Protein AF-A0A3A4P4B8-F1 (afdb_monomer_lite)

InterPro domains:
  IPR006530 YD repeat [TIGR01643] (7-38)
  IPR031325 RHS repeat [PF05593] (7-40)
  IPR050708 Type VI secretion system VgrG/RHS [PTHR32305] (3-151)

Organism: Abyssobacteria bacterium (strain SURF_5) (NCBI:txid2093360)

Sequence (203 aa):
PIAEFAYDLNGNLTSRTTAAGTTAMEYDYENRLVRITYPSNSGTTEFVYDALGRRLKTTEKDGLGQITGEMHYAYDGLDLIAELDASDSLIAGFTHGPEIDDPLIARYDGADYLYLKNHQGSVTELITFNGAIAKSYRYDAFGNIKQETTRRAWLHLHLARAPCPLRPLLLPRPLVLARPGPLHHHRPHRLSRGREFVCVRGK

Secondary structure (DSSP, 8-state):
-PPEEEE-TT--EEEEEETTEEEEEEE-TTS-EEEEE-GGG--EEEEEE-TTS-EEEEEEE-TTS-EEEEEEEEEETTEEEEEEETTS-EEEEEEE-SSTT-EEEEEETTEEEEEEE-TTS-EEEEEETTS-EEEEEEE-TTS-EEEEEESSTT---GGGTS--SS--------------PPP--------------------

pLDDT: mean 76.46, std 28.29, range [22.44, 98.31]

Structure (mmCIF, N/CA/C/O backbone):
data_AF-A0A3A4P4B8-F1
#
_entry.id   AF-A0A3A4P4B8-F1
#
loop_
_atom_site.group_PDB
_atom_site.id
_atom_site.type_symbol
_atom_site.label_atom_id
_atom_site.label_alt_id
_atom_site.label_comp_id
_atom_site.label_asym_id
_atom_site.label_entity_id
_atom_site.label_seq_id
_atom_site.pdbx_PDB_ins_code
_atom_site.Cartn_x
_atom_site.Cartn_y
_atom_site.Cartn_z
_atom_site.occupancy
_atom_site.B_iso_or_equiv
_atom_site.auth_seq_id
_atom_site.auth_comp_id
_atom_site.auth_asym_id
_atom_site.auth_atom_id
_atom_site.pdbx_PDB_model_num
ATOM 1 N N . PRO A 1 1 ? 2.375 -3.079 28.798 1.00 59.72 1 PRO A N 1
ATOM 2 C CA . PRO A 1 1 ? 1.013 -3.464 28.351 1.00 59.72 1 PRO A CA 1
ATOM 3 C C . PRO A 1 1 ? 1.106 -4.410 27.153 1.00 59.72 1 PRO A C 1
ATOM 5 O O . PRO A 1 1 ? 1.817 -4.096 26.202 1.00 59.72 1 PRO A O 1
ATOM 8 N N . ILE A 1 2 ? 0.466 -5.575 27.234 1.00 79.94 2 ILE A N 1
ATOM 9 C CA . ILE A 1 2 ? 0.303 -6.463 26.077 1.00 79.94 2 ILE A CA 1
ATOM 10 C C . ILE A 1 2 ? -0.736 -5.851 25.131 1.00 79.94 2 ILE A C 1
ATOM 12 O O . ILE A 1 2 ? -1.641 -5.158 25.587 1.00 79.94 2 ILE A O 1
ATOM 16 N N . ALA A 1 3 ? -0.566 -6.037 23.824 1.00 90.06 3 ALA A N 1
ATOM 17 C CA . ALA A 1 3 ? -1.569 -5.608 22.857 1.00 90.06 3 ALA A CA 1
ATOM 18 C C . ALA A 1 3 ? -2.753 -6.586 22.871 1.00 90.06 3 ALA A C 1
ATOM 20 O O . ALA A 1 3 ? -2.541 -7.799 22.913 1.00 90.06 3 ALA A O 1
ATOM 21 N N . GLU A 1 4 ? -3.972 -6.057 22.818 1.00 95.75 4 GLU A N 1
ATOM 22 C CA . GLU A 1 4 ? -5.209 -6.833 22.713 1.00 95.75 4 GLU A CA 1
ATOM 23 C C . GLU A 1 4 ? -5.716 -6.801 21.270 1.00 95.75 4 GLU A C 1
ATOM 25 O O . GLU A 1 4 ? -5.589 -5.790 20.576 1.00 95.75 4 GLU A O 1
ATOM 30 N N . PHE A 1 5 ? -6.271 -7.921 20.812 1.00 96.50 5 PHE A N 1
ATOM 31 C CA . PHE A 1 5 ? -6.742 -8.093 19.441 1.00 96.50 5 PHE A CA 1
ATOM 32 C C . PHE A 1 5 ? -8.129 -8.733 19.459 1.00 96.50 5 PHE A C 1
ATOM 34 O O . PHE A 1 5 ? -8.318 -9.748 20.133 1.00 96.50 5 PHE A O 1
ATOM 41 N N . ALA A 1 6 ? -9.071 -8.169 18.705 1.00 97.12 6 ALA A N 1
ATOM 42 C CA . ALA A 1 6 ? -10.390 -8.755 18.487 1.00 97.12 6 ALA A CA 1
ATOM 43 C C . ALA A 1 6 ? -10.594 -9.104 17.013 1.00 97.12 6 ALA A C 1
ATOM 45 O O . ALA A 1 6 ? -10.058 -8.440 16.124 1.00 97.12 6 ALA A O 1
ATOM 46 N N . TYR A 1 7 ? -11.384 -10.147 16.775 1.00 97.50 7 TYR A N 1
ATOM 47 C CA . TYR A 1 7 ? -11.651 -10.682 15.448 1.00 97.50 7 TYR A CA 1
ATOM 48 C C . TYR A 1 7 ? -13.148 -10.922 15.266 1.00 97.50 7 TYR A C 1
ATOM 50 O O . TYR A 1 7 ? -13.856 -11.192 16.240 1.00 97.50 7 TYR A O 1
ATOM 58 N N . ASP A 1 8 ? -13.628 -10.831 14.029 1.00 95.69 8 ASP A N 1
ATOM 59 C CA . ASP A 1 8 ? -14.968 -11.298 13.678 1.00 95.69 8 ASP A CA 1
ATOM 60 C C . ASP A 1 8 ? -15.015 -12.832 13.508 1.00 95.69 8 ASP A C 1
ATOM 62 O O . ASP A 1 8 ? -14.014 -13.538 13.659 1.00 95.69 8 ASP A O 1
ATOM 66 N N . LEU A 1 9 ? -16.199 -13.366 13.191 1.00 96.81 9 LEU A N 1
ATOM 67 C CA . LEU A 1 9 ? -16.399 -14.806 12.979 1.00 96.81 9 LEU A CA 1
ATOM 68 C C . LEU A 1 9 ? -15.694 -15.346 11.723 1.00 96.81 9 LEU A C 1
ATOM 70 O O . LEU A 1 9 ? -15.475 -16.554 11.631 1.00 96.81 9 LEU A O 1
ATOM 74 N N . ASN A 1 10 ? -15.323 -14.471 10.786 1.00 95.62 10 ASN A N 1
ATOM 75 C CA . ASN A 1 10 ? -14.574 -14.821 9.580 1.00 95.62 10 ASN A CA 1
ATOM 76 C C . ASN A 1 10 ? -13.054 -14.782 9.821 1.00 95.62 10 ASN A C 1
ATOM 78 O O . ASN A 1 10 ? -12.282 -15.189 8.954 1.00 95.62 10 ASN A O 1
ATOM 82 N N . GLY A 1 11 ? -12.619 -14.347 11.009 1.00 96.19 11 GLY A N 1
ATOM 83 C CA . GLY A 1 11 ? -11.216 -14.236 11.388 1.00 96.19 11 GLY A CA 1
ATOM 84 C C . GLY A 1 11 ? -10.558 -12.927 10.954 1.00 96.19 11 GLY A C 1
ATOM 85 O O . GLY A 1 11 ? -9.335 -12.816 11.053 1.00 96.19 11 GLY A O 1
ATOM 86 N N . ASN A 1 12 ? -11.326 -11.931 10.507 1.00 96.38 12 ASN A N 1
ATOM 87 C CA . ASN A 1 12 ? -10.783 -10.614 10.196 1.00 96.38 12 ASN A CA 1
ATOM 88 C C . ASN A 1 12 ? -10.489 -9.860 11.492 1.00 96.38 12 ASN A C 1
ATOM 90 O O . ASN A 1 12 ? -11.294 -9.871 12.424 1.00 96.38 12 ASN A O 1
ATOM 94 N N . LEU A 1 13 ? -9.343 -9.182 11.553 1.00 97.06 13 LEU A N 1
ATOM 95 C CA . LEU A 1 13 ? -8.955 -8.377 12.710 1.00 97.06 13 LEU A CA 1
ATOM 96 C C . LEU A 1 13 ? -9.818 -7.113 12.766 1.00 97.06 13 LEU A C 1
ATOM 98 O O . LEU A 1 13 ? -9.631 -6.232 11.934 1.00 97.06 13 LEU A O 1
ATOM 102 N N . THR A 1 14 ? -10.716 -6.993 13.741 1.00 97.56 14 THR A N 1
ATOM 103 C CA . THR A 1 14 ? -11.651 -5.858 13.869 1.00 97.56 14 THR A CA 1
ATOM 104 C C . THR A 1 14 ? -11.160 -4.786 14.831 1.00 97.56 14 THR A C 1
ATOM 106 O O . THR A 1 14 ? -11.497 -3.611 14.675 1.00 97.56 14 THR A O 1
ATOM 109 N N . SER A 1 15 ? -10.322 -5.146 15.806 1.00 96.81 15 SER A N 1
ATOM 110 C CA . SER A 1 15 ? -9.687 -4.166 16.683 1.00 96.81 15 SER A CA 1
ATOM 111 C C . SER A 1 15 ? -8.296 -4.587 17.135 1.00 96.81 15 SER A C 1
ATOM 113 O O . SER A 1 15 ? -8.005 -5.764 17.354 1.00 96.81 15 SER A O 1
ATOM 115 N N . ARG A 1 16 ? -7.428 -3.589 17.294 1.00 96.56 16 ARG A N 1
ATOM 116 C CA . ARG A 1 16 ? -6.117 -3.715 17.924 1.00 96.56 16 ARG A CA 1
ATOM 117 C C . ARG A 1 16 ? -5.968 -2.616 18.963 1.00 96.56 16 ARG A C 1
ATOM 119 O O . ARG A 1 16 ? -5.887 -1.442 18.607 1.00 96.56 16 ARG A O 1
ATOM 126 N N . THR A 1 17 ? -5.860 -2.994 20.227 1.00 96.31 17 THR A N 1
ATOM 127 C CA . THR A 1 17 ? -5.665 -2.061 21.338 1.00 96.31 17 THR A CA 1
ATOM 128 C C . THR A 1 17 ? -4.241 -2.158 21.853 1.00 96.31 17 THR A C 1
ATOM 130 O O . THR A 1 17 ? -3.728 -3.230 22.170 1.00 96.31 17 THR A O 1
ATOM 133 N N . THR A 1 18 ? -3.572 -1.013 21.913 1.00 94.12 18 THR A N 1
ATOM 134 C CA . THR A 1 18 ? -2.219 -0.872 22.456 1.00 94.12 18 THR A CA 1
ATOM 135 C C . THR A 1 18 ? -2.198 0.233 23.508 1.00 94.12 18 THR A C 1
ATOM 137 O O . THR A 1 18 ? -3.201 0.902 23.741 1.00 94.12 18 THR A O 1
ATOM 140 N N . ALA A 1 19 ? -1.034 0.484 24.111 1.00 92.88 19 ALA A N 1
ATOM 141 C CA . ALA A 1 19 ? -0.852 1.627 25.008 1.00 92.88 19 ALA A CA 1
ATOM 142 C C . ALA A 1 19 ? -1.156 2.985 24.340 1.00 92.88 19 ALA A C 1
ATOM 144 O O . ALA A 1 19 ? -1.481 3.940 25.035 1.00 92.88 19 ALA A O 1
ATOM 145 N N . ALA A 1 20 ? -1.056 3.067 23.007 1.00 89.88 20 ALA A N 1
ATOM 146 C CA . ALA A 1 20 ? -1.350 4.271 22.230 1.00 89.88 20 ALA A CA 1
ATOM 147 C C . ALA A 1 20 ? -2.848 4.443 21.899 1.00 89.88 20 ALA A C 1
ATOM 149 O O . ALA A 1 20 ? -3.229 5.445 21.301 1.00 89.88 20 ALA A O 1
ATOM 150 N N . GLY A 1 21 ? -3.692 3.473 22.267 1.00 93.81 21 GLY A N 1
ATOM 151 C CA . GLY A 1 21 ? -5.126 3.460 21.989 1.00 93.81 21 GLY A CA 1
ATOM 152 C C . GLY A 1 21 ? -5.556 2.313 21.073 1.00 93.81 21 GLY A C 1
ATOM 153 O O . GLY A 1 21 ? -4.777 1.403 20.766 1.00 93.81 21 GLY A O 1
ATOM 154 N N . THR A 1 22 ? -6.826 2.359 20.668 1.00 96.31 22 THR A N 1
ATOM 155 C CA . THR A 1 22 ? -7.479 1.346 19.832 1.00 96.31 22 THR A CA 1
ATOM 156 C C . THR A 1 22 ? -7.533 1.783 18.374 1.00 96.31 22 THR A C 1
ATOM 158 O O . THR A 1 22 ? -8.057 2.849 18.063 1.00 96.31 22 THR A O 1
ATOM 161 N N . THR A 1 23 ? -7.040 0.926 17.485 1.00 97.12 23 THR A N 1
ATOM 162 C CA . THR A 1 23 ? -7.294 0.992 16.044 1.00 97.12 23 THR A CA 1
ATOM 163 C C . THR A 1 23 ? -8.427 0.032 15.705 1.00 97.12 23 THR A C 1
ATOM 165 O O . THR A 1 23 ? -8.340 -1.150 16.046 1.00 97.12 23 THR A O 1
ATOM 168 N N . ALA A 1 24 ? -9.474 0.523 15.046 1.00 97.56 24 ALA A N 1
ATOM 169 C CA . ALA A 1 24 ? -10.591 -0.294 14.573 1.00 97.56 24 ALA A CA 1
ATOM 170 C C . ALA A 1 24 ? -10.508 -0.503 13.057 1.00 97.56 24 ALA A C 1
ATOM 172 O O . ALA A 1 24 ? -10.014 0.364 12.338 1.00 97.56 24 ALA A O 1
ATOM 173 N N . MET A 1 25 ? -10.972 -1.655 12.587 1.00 98.25 25 MET A N 1
ATOM 174 C CA . MET A 1 25 ? -10.950 -2.059 11.183 1.00 98.25 25 MET A CA 1
ATOM 175 C C . MET A 1 25 ? -12.327 -2.585 10.785 1.00 98.25 25 MET A C 1
ATOM 177 O O . MET A 1 25 ? -12.902 -3.420 11.485 1.00 98.25 25 MET A O 1
ATOM 181 N N . GLU A 1 26 ? -12.842 -2.099 9.662 1.00 98.19 26 GLU A N 1
ATOM 182 C CA . GLU A 1 26 ? -14.138 -2.483 9.100 1.00 98.19 26 GLU A CA 1
ATOM 183 C C . GLU A 1 26 ? -13.930 -3.192 7.762 1.00 98.19 26 GLU A C 1
ATOM 185 O O . GLU A 1 26 ? -13.092 -2.775 6.957 1.00 98.19 26 GLU A O 1
ATOM 190 N N . TYR A 1 27 ? -14.715 -4.240 7.515 1.00 97.81 27 TYR A N 1
ATOM 191 C CA . TYR A 1 27 ? -14.621 -5.077 6.322 1.00 97.81 27 TYR A CA 1
ATOM 192 C C . TYR A 1 27 ? -15.968 -5.141 5.607 1.00 97.81 27 TYR A C 1
ATOM 194 O O . TYR A 1 27 ? -17.020 -5.057 6.245 1.00 97.81 27 TYR A O 1
ATOM 202 N N . ASP A 1 28 ? -15.939 -5.290 4.286 1.00 95.50 28 ASP A N 1
ATOM 203 C CA . ASP A 1 28 ? -17.139 -5.582 3.508 1.00 95.50 28 ASP A CA 1
ATOM 204 C C . ASP A 1 28 ? -17.526 -7.072 3.566 1.00 95.50 28 ASP A C 1
ATOM 206 O O . ASP A 1 28 ? -16.867 -7.902 4.196 1.00 95.50 28 ASP A O 1
ATOM 210 N N . TYR A 1 29 ? -18.620 -7.423 2.885 1.00 95.06 29 TYR A N 1
ATOM 211 C CA . TYR A 1 29 ? -19.136 -8.794 2.833 1.00 95.06 29 TYR A CA 1
ATOM 212 C C . TYR A 1 29 ? -18.191 -9.789 2.133 1.00 95.06 29 TYR A C 1
ATOM 214 O O . TYR A 1 29 ? -18.352 -10.997 2.300 1.00 95.06 29 TYR A O 1
ATOM 222 N N . GLU A 1 30 ? -17.204 -9.300 1.375 1.00 95.12 30 GLU A N 1
ATOM 223 C CA . GLU A 1 30 ? -16.168 -10.101 0.713 1.00 95.12 30 GLU A CA 1
ATOM 224 C C . GLU A 1 30 ? -14.891 -10.207 1.566 1.00 95.12 30 GLU A C 1
ATOM 226 O O . GLU A 1 30 ? -13.877 -10.730 1.105 1.00 95.12 30 GLU A O 1
ATOM 231 N N . ASN A 1 31 ? -14.941 -9.760 2.828 1.00 95.88 31 ASN A N 1
ATOM 232 C CA . ASN A 1 31 ? -13.818 -9.699 3.769 1.00 95.88 31 ASN A CA 1
ATOM 233 C C . ASN A 1 31 ? -12.679 -8.771 3.315 1.00 95.88 31 ASN A C 1
ATOM 235 O O . ASN A 1 31 ? -11.514 -8.986 3.657 1.00 95.88 31 ASN A O 1
ATOM 239 N N . ARG A 1 32 ? -12.988 -7.717 2.555 1.00 95.31 32 ARG A N 1
ATOM 240 C CA . ARG A 1 32 ? -12.007 -6.693 2.176 1.00 95.31 32 ARG A CA 1
ATOM 241 C C . ARG A 1 32 ? -12.063 -5.536 3.161 1.00 95.31 32 ARG A C 1
ATOM 243 O O . ARG A 1 32 ? -13.140 -5.054 3.494 1.00 95.31 32 ARG A O 1
ATOM 250 N N . LEU A 1 33 ? -10.899 -5.074 3.614 1.00 97.44 33 LEU A N 1
ATOM 251 C CA . LEU A 1 33 ? -10.783 -3.941 4.534 1.00 97.44 33 LEU A CA 1
ATOM 252 C C . LEU A 1 33 ? -11.254 -2.654 3.848 1.00 97.44 33 LEU A C 1
ATOM 254 O O . LEU A 1 33 ? -10.621 -2.220 2.888 1.00 97.44 33 LEU A O 1
ATOM 258 N N . VAL A 1 34 ? -12.315 -2.030 4.356 1.00 98.12 34 VAL A N 1
ATOM 259 C CA . VAL A 1 34 ? -12.917 -0.810 3.787 1.00 98.12 34 VAL A CA 1
ATOM 260 C C . VAL A 1 34 ? -12.656 0.441 4.616 1.00 98.12 34 VAL A C 1
ATOM 262 O O . VAL A 1 34 ? -12.669 1.540 4.064 1.00 98.12 34 VAL A O 1
ATOM 265 N N . ARG A 1 35 ? -12.368 0.305 5.916 1.00 97.94 35 ARG A N 1
ATOM 266 C CA . ARG A 1 35 ? -12.007 1.445 6.767 1.00 97.94 35 ARG A CA 1
ATOM 267 C C . ARG A 1 35 ? -11.063 1.043 7.894 1.00 97.94 35 ARG A C 1
ATOM 269 O O . ARG A 1 35 ? -11.230 -0.006 8.509 1.00 97.94 35 ARG A O 1
ATOM 276 N N . ILE A 1 36 ? -10.107 1.917 8.192 1.00 98.31 36 ILE A N 1
ATOM 277 C CA . ILE A 1 36 ? -9.331 1.932 9.432 1.00 98.31 36 ILE A CA 1
ATOM 278 C C . ILE A 1 36 ? -9.685 3.209 10.190 1.00 98.31 36 ILE A C 1
ATOM 280 O O . ILE A 1 36 ? -9.630 4.297 9.619 1.00 98.31 36 ILE A O 1
ATOM 284 N N . THR A 1 37 ? -9.985 3.085 11.478 1.00 98.06 37 THR A N 1
ATOM 285 C CA . THR A 1 37 ? -10.173 4.219 12.390 1.00 98.06 37 THR A CA 1
ATOM 286 C C . THR A 1 37 ? -9.028 4.246 13.392 1.00 98.06 37 THR A C 1
ATOM 288 O O . THR A 1 37 ? -8.814 3.274 14.125 1.00 98.06 37 THR A O 1
ATOM 291 N N . TYR A 1 38 ? -8.268 5.341 13.415 1.00 96.62 38 TYR A N 1
ATOM 292 C CA . TYR A 1 38 ? -7.091 5.483 14.269 1.00 96.62 38 TYR A CA 1
ATOM 293 C C . TYR A 1 38 ? -7.457 6.014 15.665 1.00 96.62 38 TYR A C 1
ATOM 295 O O . TYR A 1 38 ? -8.458 6.719 15.827 1.00 96.62 38 TYR A O 1
ATOM 303 N N . PRO A 1 39 ? -6.654 5.696 16.698 1.00 95.19 39 PRO A N 1
ATOM 304 C CA . PRO A 1 39 ? -6.924 6.140 18.061 1.00 95.19 39 PRO A CA 1
ATOM 305 C C . PRO A 1 39 ? -6.888 7.665 18.216 1.00 95.19 39 PRO A C 1
ATOM 307 O O . PRO A 1 39 ? -6.352 8.386 17.374 1.00 95.19 39 PRO A O 1
ATOM 310 N N . SER A 1 40 ? -7.418 8.154 19.341 1.00 90.81 40 SER A N 1
ATOM 311 C CA . SER A 1 40 ? -7.310 9.560 19.769 1.00 90.81 40 SER A CA 1
ATOM 312 C C . SER A 1 40 ? -7.850 10.571 18.758 1.00 90.81 40 SER A C 1
ATOM 314 O O . SER A 1 40 ? -7.353 11.690 18.679 1.00 90.81 40 SER A O 1
ATOM 316 N N . ASN A 1 41 ? -8.862 10.169 17.985 1.00 86.50 41 ASN A N 1
ATOM 317 C CA . ASN A 1 41 ? -9.421 10.978 16.910 1.00 86.50 41 ASN A CA 1
ATOM 318 C C . ASN A 1 41 ? -8.346 11.407 15.891 1.00 86.50 41 ASN A C 1
ATOM 320 O O . ASN A 1 41 ? -8.367 12.526 15.400 1.00 86.50 41 ASN A O 1
ATOM 324 N N . SER A 1 42 ? -7.385 10.526 15.585 1.00 93.81 42 SER A N 1
ATOM 325 C CA . SER A 1 42 ? -6.337 10.803 14.585 1.00 93.81 42 SER A CA 1
ATOM 326 C C . SER A 1 42 ? -6.844 10.676 13.144 1.00 93.81 42 SER A C 1
ATOM 328 O O . SER A 1 42 ? -6.073 10.864 12.210 1.00 93.81 42 SER A O 1
ATOM 330 N N . GLY A 1 43 ? -8.130 10.358 12.971 1.00 96.56 43 GLY A N 1
ATOM 331 C CA . GLY A 1 43 ? -8.791 10.264 11.679 1.00 96.56 43 GLY A CA 1
ATOM 332 C C . GLY A 1 43 ? -8.985 8.836 11.181 1.00 96.56 43 GLY A C 1
ATOM 333 O O . GLY A 1 43 ? -8.954 7.872 11.958 1.00 96.56 43 GLY A O 1
ATOM 334 N N . THR A 1 44 ? -9.229 8.707 9.879 1.00 97.75 44 THR A N 1
ATOM 335 C CA . THR A 1 44 ? -9.561 7.436 9.229 1.00 97.75 44 THR A CA 1
ATOM 336 C C . THR A 1 44 ? -8.839 7.264 7.898 1.00 97.75 44 THR A C 1
ATOM 338 O O . THR A 1 44 ? -8.475 8.231 7.234 1.00 97.75 44 THR A O 1
ATOM 341 N N . THR A 1 45 ? -8.660 6.012 7.486 1.00 98.00 45 THR A N 1
ATOM 342 C CA . THR A 1 45 ? -8.322 5.658 6.103 1.00 98.00 45 THR A CA 1
ATOM 343 C C . THR A 1 45 ? -9.450 4.809 5.540 1.00 98.00 45 THR A C 1
ATOM 345 O O . THR A 1 45 ? -9.829 3.812 6.149 1.00 98.00 45 THR A O 1
ATOM 348 N N . GLU A 1 46 ? -9.989 5.190 4.391 1.00 97.94 46 GLU A N 1
ATOM 349 C CA . GLU A 1 46 ? -11.065 4.492 3.689 1.00 97.94 46 GLU A CA 1
ATOM 350 C C . GLU A 1 46 ? -10.553 3.912 2.370 1.00 97.94 46 GLU A C 1
ATOM 352 O O . GLU A 1 46 ? -9.698 4.510 1.715 1.00 97.94 46 GLU A O 1
ATOM 357 N N . PHE A 1 47 ? -11.086 2.756 1.976 1.00 97.38 47 PHE A N 1
ATOM 358 C CA . PHE A 1 47 ? -10.674 2.037 0.773 1.00 97.38 47 PHE A CA 1
ATOM 359 C C . PHE A 1 47 ? -11.875 1.714 -0.111 1.00 97.38 47 PHE A C 1
ATOM 361 O O . PHE A 1 47 ? -12.912 1.260 0.371 1.00 97.38 47 PHE A O 1
ATOM 368 N N . VAL A 1 48 ? -11.701 1.890 -1.419 1.00 97.62 48 VAL A N 1
ATOM 369 C CA . VAL A 1 48 ? -12.681 1.503 -2.441 1.00 97.62 48 VAL A CA 1
ATOM 370 C C . VAL A 1 48 ? -12.058 0.450 -3.343 1.00 97.62 48 VAL A C 1
ATOM 372 O O . VAL A 1 48 ? -10.883 0.556 -3.698 1.00 97.62 48 VAL A O 1
ATOM 375 N N . TYR A 1 49 ? -12.847 -0.550 -3.727 1.00 96.88 49 TYR A N 1
ATOM 376 C CA . TYR A 1 49 ? -12.421 -1.663 -4.570 1.00 96.88 49 TYR A CA 1
ATOM 377 C C . TYR A 1 49 ? -13.272 -1.746 -5.834 1.00 96.88 49 TYR A C 1
ATOM 379 O O . TYR A 1 49 ? -14.424 -1.311 -5.845 1.00 96.88 49 TYR A O 1
ATOM 387 N N . ASP A 1 50 ? -12.709 -2.317 -6.893 1.00 93.88 50 ASP A N 1
ATOM 388 C CA . ASP A 1 50 ? -13.467 -2.688 -8.080 1.00 93.88 50 ASP A CA 1
ATOM 389 C C . ASP A 1 50 ? -14.171 -4.046 -7.919 1.00 93.88 50 ASP A C 1
ATOM 391 O O . ASP A 1 50 ? -14.029 -4.754 -6.917 1.00 93.88 50 ASP A O 1
ATOM 395 N N . ALA A 1 51 ? -14.928 -4.428 -8.948 1.00 93.25 51 ALA A N 1
ATOM 396 C CA . ALA A 1 51 ? -15.641 -5.702 -8.995 1.00 93.25 51 ALA A CA 1
ATOM 397 C C . ALA A 1 51 ? -14.718 -6.937 -9.035 1.00 93.25 51 ALA A C 1
ATOM 399 O O . ALA A 1 51 ? -15.190 -8.047 -8.813 1.00 93.25 51 ALA A O 1
ATOM 400 N N . LEU A 1 52 ? -13.423 -6.763 -9.320 1.00 92.56 52 LEU A N 1
ATOM 401 C CA . LEU A 1 52 ? -12.418 -7.829 -9.287 1.00 92.56 52 LEU A CA 1
ATOM 402 C C . LEU A 1 52 ? -11.684 -7.888 -7.937 1.00 92.56 52 LEU A C 1
ATOM 404 O O . LEU A 1 52 ? -10.831 -8.750 -7.747 1.00 92.56 52 LEU A O 1
ATOM 408 N N . GLY A 1 53 ? -11.997 -6.991 -6.996 1.00 93.12 53 GLY A N 1
ATOM 409 C CA . GLY A 1 53 ? -11.350 -6.916 -5.688 1.00 93.12 53 GLY A CA 1
ATOM 410 C C . GLY A 1 53 ? -10.009 -6.190 -5.665 1.00 93.12 53 GLY A C 1
ATOM 411 O O . GLY A 1 53 ? -9.316 -6.251 -4.650 1.00 93.12 53 GLY A O 1
ATOM 412 N N . ARG A 1 54 ? -9.649 -5.468 -6.731 1.00 93.56 54 ARG A N 1
ATOM 413 C CA . ARG A 1 54 ? -8.477 -4.581 -6.751 1.00 93.56 54 ARG A CA 1
ATOM 414 C C . ARG A 1 54 ? -8.847 -3.247 -6.109 1.00 93.56 54 ARG A C 1
ATOM 416 O O . ARG A 1 54 ? -9.965 -2.763 -6.272 1.00 93.56 54 ARG A O 1
ATOM 423 N N . ARG A 1 55 ? -7.927 -2.646 -5.355 1.00 95.50 55 ARG A N 1
ATOM 424 C CA . ARG A 1 55 ? -8.171 -1.369 -4.669 1.00 95.50 55 ARG A CA 1
ATOM 425 C C . ARG A 1 55 ? -8.123 -0.232 -5.682 1.00 95.50 55 ARG A C 1
ATOM 427 O O . ARG A 1 55 ? -7.072 0.015 -6.233 1.00 95.50 55 ARG A O 1
ATOM 434 N N . LEU A 1 56 ? -9.217 0.491 -5.884 1.00 96.69 56 LEU A N 1
ATOM 435 C CA . LEU A 1 56 ? -9.274 1.639 -6.795 1.00 96.69 56 LEU A CA 1
ATOM 436 C C . LEU A 1 56 ? -8.836 2.946 -6.147 1.00 96.69 56 LEU A C 1
ATOM 438 O O . LEU A 1 56 ? -8.281 3.807 -6.823 1.00 96.69 56 LEU A O 1
ATOM 442 N N . LYS A 1 57 ? -9.099 3.105 -4.847 1.00 96.38 57 LYS A N 1
ATOM 443 C CA . LYS A 1 57 ? -8.887 4.377 -4.160 1.00 96.38 57 LYS A CA 1
ATOM 444 C C . LYS A 1 57 ? -8.614 4.194 -2.675 1.00 96.38 57 LYS A C 1
ATOM 446 O O . LYS A 1 57 ? -9.187 3.305 -2.040 1.00 96.38 57 LYS A O 1
ATOM 451 N N . THR A 1 58 ? -7.767 5.069 -2.146 1.00 97.62 58 THR A N 1
ATOM 452 C CA . THR A 1 58 ? -7.561 5.277 -0.711 1.00 97.62 58 THR A CA 1
ATOM 453 C C . THR A 1 58 ? -7.863 6.736 -0.385 1.00 97.62 58 THR A C 1
ATOM 455 O O . THR A 1 58 ? -7.358 7.621 -1.071 1.00 97.62 58 THR A O 1
ATOM 458 N N . THR A 1 59 ? -8.641 6.991 0.665 1.00 98.12 59 THR A N 1
ATOM 459 C CA . THR A 1 59 ? -8.905 8.343 1.177 1.00 98.12 59 THR A CA 1
ATOM 460 C C . THR A 1 59 ? -8.516 8.411 2.646 1.00 98.12 59 THR A C 1
ATOM 462 O O . THR A 1 59 ? -9.040 7.665 3.471 1.00 98.12 59 THR A O 1
ATOM 465 N N . GLU A 1 60 ? -7.610 9.316 2.980 1.00 97.38 60 GLU A N 1
ATOM 466 C CA . GLU A 1 60 ? -7.204 9.636 4.342 1.00 97.38 60 GLU A CA 1
ATOM 467 C C . GLU A 1 60 ? -7.950 10.876 4.819 1.00 97.38 60 GLU A C 1
ATOM 469 O O . GLU A 1 60 ? -8.040 11.880 4.106 1.00 97.38 60 GLU A O 1
ATOM 474 N N . LYS A 1 61 ? -8.489 10.799 6.033 1.00 97.88 61 LYS A N 1
ATOM 475 C CA . LYS A 1 61 ? -9.171 11.903 6.700 1.00 97.88 61 LYS A CA 1
ATOM 476 C C . LYS A 1 61 ? -8.538 12.155 8.053 1.00 97.88 61 LYS A C 1
ATOM 478 O O . LYS A 1 61 ? -8.154 11.201 8.726 1.00 97.88 61 LYS A O 1
ATOM 483 N N . ASP A 1 62 ? -8.496 13.410 8.477 1.00 97.31 62 ASP A N 1
ATOM 484 C CA . ASP A 1 62 ? -8.105 13.775 9.836 1.00 97.31 62 ASP A CA 1
ATOM 485 C C . ASP A 1 62 ? -9.225 13.507 10.863 1.00 97.31 62 ASP A C 1
ATOM 487 O O . ASP A 1 62 ? -10.316 13.022 10.545 1.00 97.31 62 ASP A O 1
ATOM 491 N N . GLY A 1 63 ? -8.965 13.841 12.129 1.00 95.62 63 GLY A N 1
ATOM 492 C CA . GLY A 1 63 ? -9.939 13.739 13.220 1.00 95.62 63 GLY A CA 1
ATOM 493 C C . GLY A 1 63 ? -11.186 14.611 13.084 1.00 95.62 63 GLY A C 1
ATOM 494 O O . GLY A 1 63 ? -12.158 14.417 13.813 1.00 95.62 63 GLY A O 1
ATOM 495 N N . LEU A 1 64 ? -11.169 15.594 12.189 1.00 96.25 64 LEU A N 1
ATOM 496 C CA . LEU A 1 64 ? -12.300 16.469 11.891 1.00 96.25 64 LEU A CA 1
ATOM 497 C C . LEU A 1 64 ? -13.070 15.984 10.652 1.00 96.25 64 LEU A C 1
ATOM 499 O O . LEU A 1 64 ? -14.024 16.637 10.223 1.00 96.25 64 LEU A O 1
ATOM 503 N N . GLY A 1 65 ? -12.666 14.847 10.075 1.00 95.56 65 GLY A N 1
ATOM 504 C CA . GLY A 1 65 ? -13.251 14.270 8.872 1.00 95.56 65 GLY A CA 1
ATOM 505 C C . GLY A 1 65 ? -12.846 14.984 7.581 1.00 95.56 65 GLY A C 1
ATOM 506 O O . GLY A 1 65 ? -13.443 14.706 6.541 1.00 95.56 65 GLY A O 1
ATOM 507 N N . GLN A 1 66 ? -11.867 15.893 7.623 1.00 97.25 66 GLN A N 1
ATOM 508 C CA . GLN A 1 66 ? -11.355 16.568 6.432 1.00 97.25 66 GLN A CA 1
ATOM 509 C C . GLN A 1 66 ? -10.425 15.635 5.670 1.00 97.25 66 GLN A C 1
ATOM 511 O O . GLN A 1 66 ? -9.589 14.973 6.276 1.00 97.25 66 GLN A O 1
ATOM 516 N N . ILE A 1 67 ? -10.557 15.593 4.343 1.00 97.06 67 ILE A N 1
ATOM 517 C CA . ILE A 1 67 ? -9.674 14.791 3.492 1.00 97.06 67 ILE A CA 1
ATOM 518 C C . ILE A 1 67 ? -8.274 15.411 3.521 1.00 97.06 67 ILE A C 1
ATOM 520 O O . ILE A 1 67 ? -8.093 16.562 3.130 1.00 97.06 67 ILE A O 1
ATOM 524 N N . THR A 1 68 ? -7.292 14.639 3.978 1.00 96.62 68 THR A N 1
ATOM 525 C CA . THR A 1 68 ? -5.877 15.038 4.049 1.00 96.62 68 THR A CA 1
ATOM 526 C C . THR A 1 68 ? -5.017 14.362 2.993 1.00 96.62 68 THR A C 1
ATOM 528 O O . THR A 1 68 ? -3.920 14.835 2.706 1.00 96.62 68 THR A O 1
ATOM 531 N N . GLY A 1 69 ? -5.502 13.267 2.414 1.00 93.94 69 GLY A N 1
ATOM 532 C CA . GLY A 1 69 ? -4.803 12.525 1.378 1.00 93.94 69 GLY A CA 1
ATOM 533 C C . GLY A 1 69 ? -5.777 11.688 0.567 1.00 93.94 69 GLY A C 1
ATOM 534 O O . GLY A 1 69 ? -6.750 11.153 1.093 1.00 93.94 69 GLY A O 1
ATOM 535 N N . GLU A 1 70 ? -5.525 11.580 -0.727 1.00 95.88 70 GLU 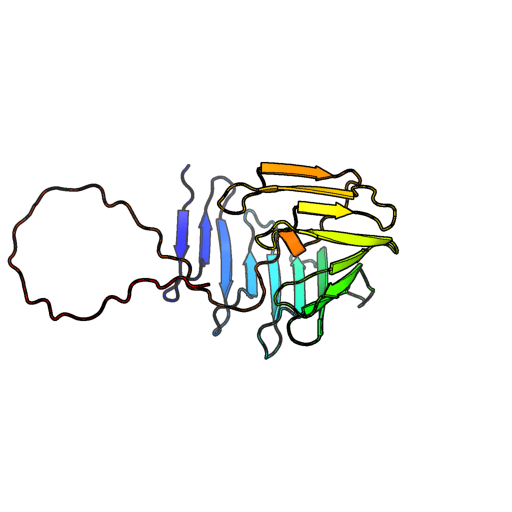A N 1
ATOM 536 C CA . GLU A 1 70 ? -6.299 10.728 -1.616 1.00 95.88 70 GLU A CA 1
ATOM 537 C C . GLU A 1 70 ? -5.392 10.211 -2.729 1.00 95.88 70 GLU A C 1
ATOM 539 O O . GLU A 1 70 ? -4.587 10.961 -3.281 1.00 95.88 70 GLU A O 1
ATOM 544 N N . MET A 1 71 ? -5.503 8.915 -3.011 1.00 95.06 71 MET A N 1
ATOM 545 C CA . MET A 1 71 ? -4.766 8.243 -4.076 1.00 95.06 71 MET A CA 1
ATOM 546 C C . MET A 1 71 ? -5.708 7.372 -4.890 1.00 95.06 71 MET A C 1
ATOM 548 O O . MET A 1 71 ? -6.548 6.668 -4.315 1.00 95.06 71 MET A O 1
ATOM 552 N N . HIS A 1 72 ? -5.519 7.368 -6.205 1.00 97.06 72 HIS A N 1
ATOM 553 C CA . HIS A 1 72 ? -6.182 6.458 -7.133 1.00 97.06 72 HIS A CA 1
ATOM 554 C C . HIS A 1 72 ? -5.183 5.455 -7.709 1.00 97.06 72 HIS A C 1
ATOM 556 O O . HIS A 1 72 ? -3.990 5.736 -7.833 1.00 97.06 72 HIS A O 1
ATOM 562 N N . TYR A 1 73 ? -5.678 4.276 -8.070 1.00 95.81 73 TYR A N 1
ATOM 563 C CA . TYR A 1 73 ? -4.860 3.180 -8.576 1.00 95.81 73 TYR A CA 1
ATOM 564 C C . TYR A 1 73 ? -5.385 2.705 -9.928 1.00 95.81 73 TYR A C 1
ATOM 566 O O . TYR A 1 73 ? -6.575 2.419 -10.079 1.00 95.81 73 TYR A O 1
ATOM 574 N N . ALA A 1 74 ? -4.483 2.584 -10.899 1.00 96.19 74 ALA A N 1
ATOM 575 C CA . ALA A 1 74 ? -4.786 2.047 -12.219 1.00 96.19 74 ALA A CA 1
ATOM 576 C C . ALA A 1 74 ? -4.099 0.697 -12.422 1.00 96.19 74 ALA A C 1
ATOM 578 O O . ALA A 1 74 ? -2.955 0.498 -12.005 1.00 96.19 74 ALA A O 1
ATOM 579 N N . TYR A 1 75 ? -4.792 -0.213 -13.104 1.00 95.31 75 TYR A N 1
ATOM 580 C CA . TYR A 1 75 ? -4.361 -1.597 -13.271 1.00 95.31 75 TYR A CA 1
ATOM 581 C C . TYR A 1 75 ? -4.441 -2.051 -14.726 1.00 95.31 75 TYR A C 1
ATOM 583 O O . TYR A 1 75 ? -5.403 -1.721 -15.422 1.00 95.31 75 TYR A O 1
ATOM 591 N N . ASP A 1 76 ? -3.493 -2.896 -15.122 1.00 93.56 76 ASP A N 1
ATOM 592 C CA . ASP A 1 76 ? -3.591 -3.769 -16.291 1.00 93.56 76 ASP A CA 1
ATOM 593 C C . ASP A 1 76 ? -3.687 -5.220 -15.803 1.00 93.56 76 ASP A C 1
ATOM 595 O O . ASP A 1 76 ? -2.792 -5.721 -15.130 1.00 93.56 76 ASP A O 1
ATOM 599 N N . GLY A 1 77 ? -4.816 -5.890 -16.044 1.00 91.38 77 GLY A N 1
ATOM 600 C CA . GLY A 1 77 ? -5.057 -7.215 -15.465 1.00 91.38 77 GLY A CA 1
ATOM 601 C C . GLY A 1 77 ? -4.974 -7.210 -13.930 1.00 91.38 77 GLY A C 1
ATOM 602 O O . GLY A 1 77 ? -5.805 -6.599 -13.266 1.00 91.38 77 GLY A O 1
ATOM 603 N N . LEU A 1 78 ? -4.004 -7.909 -13.343 1.00 89.19 78 LEU A N 1
ATOM 604 C CA . LEU A 1 78 ? -3.768 -7.882 -11.890 1.00 89.19 78 LEU A CA 1
ATOM 605 C C . LEU A 1 78 ? -2.658 -6.906 -11.481 1.00 89.19 78 LEU A C 1
ATOM 607 O O . LEU A 1 78 ? -2.504 -6.617 -10.294 1.00 89.19 78 LEU A O 1
ATOM 611 N N . ASP A 1 79 ? -1.943 -6.352 -12.454 1.00 90.81 79 ASP A N 1
ATOM 612 C CA . ASP A 1 79 ? -0.748 -5.562 -12.230 1.00 90.81 79 ASP A CA 1
ATOM 613 C C . ASP A 1 79 ? -1.109 -4.099 -11.989 1.00 90.81 79 ASP A C 1
ATOM 615 O O . ASP A 1 79 ? -1.812 -3.463 -12.778 1.00 90.81 79 ASP A O 1
ATOM 619 N N . LEU A 1 80 ? -0.622 -3.542 -10.880 1.00 93.06 80 LEU A N 1
ATOM 620 C CA . LEU A 1 80 ? -0.728 -2.113 -10.595 1.00 93.06 80 LEU A CA 1
ATOM 621 C C . LEU A 1 80 ? 0.206 -1.357 -11.539 1.00 93.06 80 LEU A C 1
ATOM 623 O O . LEU A 1 80 ? 1.419 -1.479 -11.402 1.00 93.06 8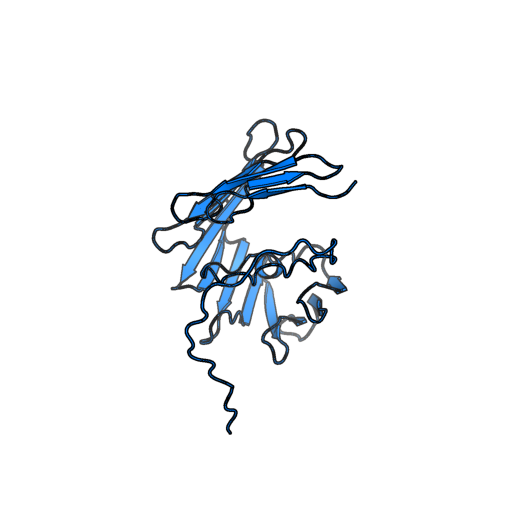0 LEU A O 1
ATOM 627 N N . ILE A 1 81 ? -0.330 -0.553 -12.452 1.00 95.44 81 ILE A N 1
ATOM 628 C CA . ILE A 1 81 ? 0.467 0.181 -13.448 1.00 95.44 81 ILE A CA 1
ATOM 629 C C . ILE A 1 81 ? 0.656 1.655 -13.096 1.00 95.44 81 ILE A C 1
ATOM 631 O O . ILE A 1 81 ? 1.619 2.262 -13.565 1.00 95.44 81 ILE A O 1
ATOM 635 N N . ALA A 1 82 ? -0.218 2.234 -12.265 1.00 94.69 82 ALA A N 1
ATOM 636 C CA . ALA A 1 82 ? -0.061 3.611 -11.814 1.00 94.69 82 ALA A CA 1
ATOM 637 C C . ALA A 1 82 ? -0.680 3.885 -10.439 1.00 94.69 82 ALA A C 1
ATOM 639 O O . ALA A 1 82 ? -1.755 3.382 -10.111 1.00 94.69 82 ALA A O 1
ATOM 640 N N . GLU A 1 83 ? -0.009 4.754 -9.689 1.00 95.38 83 GLU A N 1
ATOM 641 C CA . GLU A 1 83 ? -0.552 5.507 -8.561 1.00 95.38 83 GLU A CA 1
ATOM 642 C C . GLU A 1 83 ? -0.765 6.953 -9.018 1.00 95.38 83 GLU A C 1
ATOM 644 O O . GLU A 1 83 ? 0.138 7.572 -9.595 1.00 95.38 83 GLU A O 1
ATOM 649 N N . LEU A 1 84 ? -1.959 7.481 -8.775 1.00 95.94 84 LEU A N 1
ATOM 650 C CA . LEU A 1 84 ? -2.375 8.823 -9.164 1.00 95.94 84 LEU A CA 1
ATOM 651 C C . LEU A 1 84 ? -2.817 9.608 -7.927 1.00 95.94 84 LEU A C 1
ATOM 653 O O . LEU A 1 84 ? -3.269 9.021 -6.939 1.00 95.94 84 LEU A O 1
ATOM 657 N N . ASP A 1 85 ? -2.706 10.929 -7.986 1.00 95.38 85 ASP A N 1
ATOM 658 C CA . ASP A 1 85 ? -3.280 11.808 -6.969 1.00 95.38 85 ASP A CA 1
ATOM 659 C C . ASP A 1 85 ? -4.802 11.976 -7.140 1.00 95.38 85 ASP A C 1
ATOM 661 O O . ASP A 1 85 ? -5.423 11.411 -8.042 1.00 95.38 85 ASP A O 1
ATOM 665 N N . ALA A 1 86 ? -5.412 12.784 -6.271 1.00 95.06 86 ALA A N 1
ATOM 666 C CA . ALA A 1 86 ? -6.847 13.083 -6.300 1.00 95.06 86 ALA A CA 1
ATOM 667 C C . ALA A 1 86 ? -7.335 13.747 -7.605 1.00 95.06 86 ALA A C 1
ATOM 669 O O . ALA A 1 86 ? -8.534 13.771 -7.871 1.00 95.06 86 ALA A O 1
ATOM 670 N N . SER A 1 87 ? -6.422 14.329 -8.392 1.00 96.75 87 SER A N 1
ATOM 671 C CA . SER A 1 87 ? -6.701 14.978 -9.679 1.00 96.75 87 SER A CA 1
ATOM 672 C C . SER A 1 87 ? -6.315 14.087 -10.866 1.00 96.75 87 SER A C 1
ATOM 674 O O . SER A 1 87 ? -6.163 14.592 -11.979 1.00 96.75 87 SER A O 1
ATOM 676 N N . ASP A 1 88 ? -6.112 12.787 -10.628 1.00 96.25 88 ASP A N 1
ATOM 677 C CA . ASP A 1 88 ? -5.657 11.793 -11.604 1.00 96.25 88 ASP A CA 1
ATOM 678 C C . ASP A 1 88 ? -4.292 12.115 -12.244 1.00 96.25 88 ASP A C 1
ATOM 680 O O . ASP A 1 88 ? -3.960 11.628 -13.328 1.00 96.25 88 ASP A O 1
ATOM 684 N N . SER A 1 89 ? -3.462 12.917 -11.571 1.00 95.25 89 SER A N 1
ATOM 685 C CA . SER A 1 89 ? -2.090 13.178 -12.011 1.00 95.25 89 SER A CA 1
ATOM 686 C C . SER A 1 89 ? -1.153 12.068 -11.545 1.00 95.25 89 SER A C 1
ATOM 688 O O . SER A 1 89 ? -1.243 11.582 -10.419 1.00 95.25 89 SER A O 1
ATOM 690 N N . LEU A 1 90 ? -0.234 11.658 -12.423 1.00 93.81 90 LEU A N 1
ATOM 691 C CA . LEU A 1 90 ? 0.670 10.537 -12.173 1.00 93.81 90 LEU A CA 1
ATOM 692 C C . LEU A 1 90 ? 1.641 10.830 -11.020 1.00 93.81 90 LEU A C 1
ATOM 694 O O . LEU A 1 90 ? 2.487 11.715 -11.135 1.00 93.81 90 LEU A O 1
ATOM 698 N N . ILE A 1 91 ? 1.570 10.025 -9.957 1.00 92.38 91 ILE A N 1
ATOM 699 C CA . ILE A 1 91 ? 2.542 10.009 -8.854 1.00 92.38 91 ILE A CA 1
ATOM 700 C C . ILE A 1 91 ? 3.646 8.996 -9.160 1.00 92.38 91 ILE A C 1
ATOM 702 O O . ILE A 1 91 ? 4.836 9.313 -9.092 1.00 92.38 91 ILE A O 1
ATOM 706 N N . ALA A 1 92 ? 3.252 7.770 -9.510 1.00 92.31 92 ALA A N 1
ATOM 707 C CA . ALA A 1 92 ? 4.175 6.692 -9.829 1.00 92.31 92 ALA A CA 1
ATOM 708 C C . ALA A 1 92 ? 3.619 5.807 -10.944 1.00 92.31 92 ALA A C 1
ATOM 710 O O . ALA A 1 92 ? 2.426 5.519 -10.975 1.00 92.31 92 ALA A O 1
ATOM 711 N N . GLY A 1 93 ? 4.491 5.358 -11.843 1.00 93.81 93 GLY A N 1
ATOM 712 C CA . GLY A 1 93 ? 4.175 4.367 -12.870 1.00 93.81 93 GLY A CA 1
ATOM 713 C C . GLY A 1 93 ? 4.993 3.098 -12.672 1.00 93.81 93 GLY A C 1
ATOM 714 O O . GLY A 1 93 ? 6.139 3.168 -12.228 1.00 93.81 93 GLY A O 1
ATOM 715 N N . PHE A 1 94 ? 4.437 1.946 -13.029 1.00 94.56 94 PHE A N 1
ATOM 716 C CA . PHE A 1 94 ? 5.100 0.656 -12.854 1.00 94.56 94 PHE A CA 1
ATOM 717 C C . PHE A 1 94 ? 5.117 -0.147 -14.146 1.00 94.56 94 PHE A C 1
ATOM 719 O O . PHE A 1 94 ? 4.179 -0.123 -14.939 1.00 94.56 94 PHE A O 1
ATOM 726 N N . THR A 1 95 ? 6.205 -0.880 -14.343 1.00 95.06 95 THR A N 1
ATOM 727 C CA . THR A 1 95 ? 6.333 -1.871 -15.409 1.00 95.06 95 THR A CA 1
ATOM 728 C C . THR A 1 95 ? 6.622 -3.215 -14.774 1.00 95.06 95 THR A C 1
ATOM 730 O O . THR A 1 95 ? 7.577 -3.339 -14.003 1.00 95.06 95 THR A O 1
ATOM 733 N N . HIS A 1 96 ? 5.802 -4.201 -15.116 1.00 92.62 96 HIS A N 1
ATOM 734 C CA . HIS A 1 96 ? 5.897 -5.567 -14.617 1.00 92.62 96 HIS A CA 1
ATOM 735 C C . HIS A 1 96 ? 6.415 -6.502 -15.705 1.00 92.62 96 HIS A C 1
ATOM 737 O O . HIS A 1 96 ? 6.309 -6.212 -16.900 1.00 92.62 96 HIS A O 1
ATOM 743 N N . GLY A 1 97 ? 7.042 -7.588 -15.275 1.00 91.38 97 GLY A N 1
ATOM 744 C CA . GLY A 1 97 ? 7.422 -8.699 -16.127 1.00 91.38 97 GLY A CA 1
ATOM 745 C C . GLY A 1 97 ? 6.268 -9.685 -16.315 1.00 91.38 97 GLY A C 1
ATOM 746 O O . GLY A 1 97 ? 5.158 -9.450 -15.850 1.00 91.38 97 GLY A O 1
ATOM 747 N N . PRO A 1 98 ? 6.509 -10.795 -17.028 1.00 89.75 98 PRO A N 1
ATOM 748 C CA . PRO A 1 98 ? 5.479 -11.792 -17.316 1.00 89.75 98 PRO A CA 1
ATOM 749 C C . PRO A 1 98 ? 5.158 -12.714 -16.127 1.00 89.75 98 PRO A C 1
ATOM 751 O O . PRO A 1 98 ? 4.242 -13.533 -16.226 1.00 89.75 98 PRO A O 1
ATOM 754 N N . GLU A 1 99 ? 5.940 -12.655 -15.046 1.00 88.69 99 GLU A N 1
ATOM 755 C CA . GLU A 1 99 ? 5.721 -13.455 -13.841 1.00 88.69 99 GLU A CA 1
ATOM 756 C C . GLU A 1 99 ? 4.726 -12.775 -12.884 1.00 88.69 99 GLU A C 1
ATOM 758 O O . GLU A 1 99 ? 4.450 -11.582 -12.972 1.00 88.69 99 GLU A O 1
ATOM 763 N N . ILE A 1 100 ? 4.164 -13.552 -11.956 1.00 83.50 100 ILE A N 1
ATOM 764 C CA . ILE A 1 100 ? 3.246 -13.028 -10.936 1.00 83.50 100 ILE A CA 1
ATOM 765 C C . ILE A 1 100 ? 4.045 -12.193 -9.933 1.00 83.50 100 ILE A C 1
ATOM 767 O O . ILE A 1 100 ? 5.089 -12.646 -9.463 1.00 83.50 100 ILE A O 1
ATOM 771 N N . ASP A 1 101 ? 3.524 -11.019 -9.570 1.00 82.81 101 ASP A N 1
ATOM 772 C CA . ASP A 1 101 ? 4.164 -10.093 -8.627 1.00 82.81 101 ASP A CA 1
ATOM 773 C C . ASP A 1 101 ? 5.601 -9.724 -9.053 1.00 82.81 101 ASP A C 1
ATOM 775 O O . ASP A 1 101 ? 6.530 -9.683 -8.238 1.00 82.81 101 ASP A O 1
ATOM 779 N N . ASP A 1 102 ? 5.798 -9.450 -10.348 1.00 87.25 102 ASP A N 1
ATOM 780 C CA . ASP A 1 102 ? 7.114 -9.207 -10.940 1.00 87.25 102 ASP A CA 1
ATOM 781 C C . ASP A 1 102 ? 7.353 -7.736 -11.338 1.00 87.25 102 ASP A C 1
ATOM 783 O O . ASP A 1 102 ? 7.548 -7.440 -12.516 1.00 87.25 102 ASP A O 1
ATOM 787 N N . PRO A 1 103 ? 7.420 -6.772 -10.394 1.00 88.88 103 PRO A N 1
ATOM 788 C CA . PRO A 1 103 ? 7.745 -5.398 -10.753 1.00 88.88 103 PRO A CA 1
ATOM 789 C C . PRO A 1 103 ? 9.200 -5.319 -11.221 1.00 88.88 103 PRO A C 1
ATOM 791 O O . PRO A 1 103 ? 10.106 -5.812 -10.542 1.00 88.88 103 PRO A O 1
ATOM 794 N N . LEU A 1 104 ? 9.424 -4.682 -12.367 1.00 92.81 104 LEU A N 1
ATOM 795 C CA . LEU A 1 104 ? 10.740 -4.509 -12.987 1.00 92.81 104 LEU A CA 1
ATOM 796 C C . LEU A 1 104 ? 11.227 -3.070 -12.860 1.00 92.81 104 LEU A C 1
ATOM 798 O O . LEU A 1 104 ? 12.375 -2.831 -12.480 1.00 92.81 104 LEU A O 1
ATOM 802 N N . ILE A 1 105 ? 10.342 -2.111 -13.142 1.00 93.94 105 ILE A N 1
ATOM 803 C CA . ILE A 1 105 ? 10.660 -0.682 -13.147 1.00 93.94 105 ILE A CA 1
ATOM 804 C C . ILE A 1 105 ? 9.579 0.083 -12.391 1.00 93.94 105 ILE A C 1
ATOM 806 O O . ILE A 1 105 ? 8.389 -0.188 -12.543 1.00 93.94 105 ILE A O 1
ATOM 810 N N . ALA A 1 106 ? 10.001 1.068 -11.606 1.00 92.81 106 ALA A N 1
ATOM 811 C CA . ALA A 1 106 ? 9.144 2.125 -11.100 1.00 92.81 106 ALA A CA 1
ATOM 812 C C . ALA A 1 106 ? 9.617 3.478 -11.624 1.00 92.81 106 ALA A C 1
ATOM 814 O O . ALA A 1 106 ? 10.781 3.841 -11.449 1.00 92.81 106 ALA A O 1
ATOM 815 N N . ARG A 1 107 ? 8.701 4.233 -12.221 1.00 92.44 107 ARG A N 1
ATOM 816 C CA . ARG A 1 107 ? 8.886 5.636 -12.573 1.00 92.44 107 ARG A CA 1
ATOM 817 C C . ARG A 1 107 ? 8.300 6.502 -11.474 1.00 92.44 107 ARG A C 1
ATOM 819 O O . ARG A 1 107 ? 7.122 6.372 -11.163 1.00 92.44 107 ARG A O 1
ATOM 826 N N . TYR A 1 108 ? 9.100 7.402 -10.928 1.00 88.81 108 TYR A N 1
ATOM 827 C CA . TYR A 1 108 ? 8.683 8.341 -9.895 1.00 88.81 108 TYR A CA 1
ATOM 828 C C . TYR A 1 108 ? 9.432 9.659 -10.072 1.00 88.81 108 TYR A C 1
ATOM 830 O O . TYR A 1 108 ? 10.645 9.645 -10.275 1.00 88.81 108 TYR A O 1
ATOM 838 N N . ASP A 1 109 ? 8.720 10.788 -10.003 1.00 86.00 109 ASP A N 1
ATOM 839 C CA . ASP A 1 109 ? 9.304 12.135 -10.149 1.00 86.00 109 ASP A CA 1
ATOM 840 C C . ASP A 1 109 ? 10.189 12.275 -11.410 1.00 86.00 109 ASP A C 1
ATOM 842 O O . ASP A 1 109 ? 11.304 12.795 -11.395 1.00 86.00 109 ASP A O 1
ATOM 846 N N . GLY A 1 110 ? 9.724 11.688 -12.520 1.00 86.31 110 GLY A N 1
ATOM 847 C CA . GLY A 1 110 ? 10.439 11.673 -13.801 1.00 86.31 110 GLY A CA 1
ATOM 848 C C . GLY A 1 110 ? 11.691 10.784 -13.858 1.00 86.31 110 GLY A C 1
ATOM 849 O O . GLY A 1 110 ? 12.342 10.737 -14.901 1.00 86.31 110 GLY A O 1
ATOM 850 N N . ALA A 1 111 ? 12.028 10.066 -12.784 1.00 89.94 111 ALA A N 1
ATOM 851 C CA . ALA A 1 111 ? 13.161 9.149 -12.722 1.00 89.94 111 ALA A CA 1
ATOM 852 C C . ALA A 1 111 ? 12.709 7.686 -12.683 1.00 89.94 111 ALA A C 1
ATOM 854 O O . ALA A 1 111 ? 11.720 7.341 -12.040 1.00 89.94 111 ALA A O 1
ATOM 855 N N . ASP A 1 112 ? 13.485 6.821 -13.330 1.00 91.69 112 ASP A N 1
ATOM 856 C CA . ASP A 1 112 ? 13.239 5.382 -13.350 1.00 91.69 112 ASP A CA 1
ATOM 857 C C . ASP A 1 112 ? 14.169 4.638 -12.392 1.00 91.69 112 ASP A C 1
ATOM 859 O O . ASP A 1 112 ? 15.382 4.882 -12.330 1.00 91.69 112 ASP A O 1
ATOM 863 N N . TYR A 1 113 ? 13.578 3.684 -11.682 1.00 92.94 113 TYR A N 1
ATOM 864 C CA . TYR A 1 113 ? 14.228 2.827 -10.707 1.00 92.94 113 TYR A CA 1
ATOM 865 C C . TYR A 1 113 ? 13.982 1.365 -11.062 1.00 92.94 113 TYR A C 1
ATOM 867 O O . TYR A 1 113 ? 12.840 0.957 -11.260 1.00 92.94 113 TYR A O 1
ATOM 875 N N . LEU A 1 114 ? 15.049 0.574 -11.115 1.00 94.62 114 LEU A N 1
ATOM 876 C CA . LEU A 1 114 ? 14.996 -0.851 -11.405 1.00 94.62 114 LEU A CA 1
ATOM 877 C C . LEU A 1 114 ? 14.961 -1.635 -10.101 1.00 94.62 114 LEU A C 1
ATOM 879 O O . LEU A 1 114 ? 15.767 -1.384 -9.199 1.00 94.62 114 LEU A O 1
ATOM 883 N N . TYR A 1 115 ? 14.056 -2.604 -10.028 1.00 92.62 115 TYR A N 1
ATOM 884 C CA . TYR A 1 115 ? 13.961 -3.527 -8.907 1.00 92.62 115 TYR A CA 1
ATOM 885 C C . TYR A 1 115 ? 14.968 -4.659 -9.053 1.00 92.62 115 TYR A C 1
ATOM 887 O O . TYR A 1 115 ? 14.903 -5.448 -9.993 1.00 92.62 115 TYR A O 1
ATOM 895 N N . LEU A 1 116 ? 15.870 -4.783 -8.082 1.00 93.00 116 LEU A N 1
ATOM 896 C CA . LEU A 1 116 ? 16.742 -5.944 -7.958 1.00 93.00 116 LEU A CA 1
ATOM 897 C C . LEU A 1 116 ? 16.194 -6.872 -6.885 1.00 93.00 116 LEU A C 1
ATOM 899 O O . LEU A 1 116 ? 15.891 -6.436 -5.772 1.00 93.00 116 LEU A O 1
ATOM 903 N N . LYS A 1 117 ? 16.078 -8.154 -7.226 1.00 90.62 117 LYS A N 1
ATOM 904 C CA . LYS A 1 117 ? 15.470 -9.181 -6.379 1.00 90.62 117 LYS A CA 1
ATOM 905 C C . LYS A 1 117 ? 16.478 -10.266 -6.035 1.00 90.62 117 LYS A C 1
ATOM 907 O O . LYS A 1 117 ? 17.408 -10.543 -6.792 1.00 90.62 117 LYS A O 1
ATOM 912 N N . ASN A 1 118 ? 16.275 -10.904 -4.890 1.00 89.75 118 ASN A N 1
ATOM 913 C CA . ASN A 1 118 ? 16.973 -12.137 -4.550 1.00 89.75 118 ASN A CA 1
ATOM 914 C C . ASN A 1 118 ? 16.314 -13.356 -5.234 1.00 89.75 118 ASN A C 1
ATOM 916 O O . ASN A 1 118 ? 15.288 -13.247 -5.899 1.00 89.75 118 ASN A O 1
ATOM 920 N N . HIS A 1 119 ? 16.877 -14.547 -5.015 1.00 88.62 119 HIS A N 1
ATOM 921 C CA . HIS A 1 119 ? 16.367 -15.814 -5.565 1.00 88.62 119 HIS A CA 1
ATOM 922 C C . HIS A 1 119 ? 14.949 -16.211 -5.103 1.00 88.62 119 HIS A C 1
AT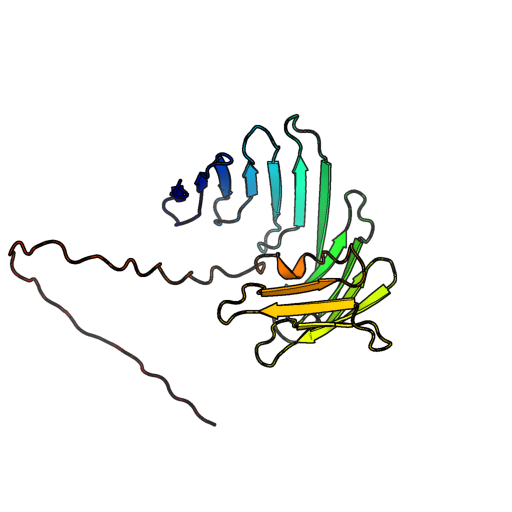OM 924 O O . HIS A 1 119 ? 14.396 -17.171 -5.625 1.00 88.62 119 HIS A O 1
ATOM 930 N N . GLN A 1 120 ? 14.383 -15.526 -4.105 1.00 89.00 120 GLN A N 1
ATOM 931 C CA . GLN A 1 120 ? 13.024 -15.749 -3.595 1.00 89.00 120 GLN A CA 1
ATOM 932 C C . GLN A 1 120 ? 12.036 -14.698 -4.125 1.00 89.00 120 GLN A C 1
ATOM 934 O O . GLN A 1 120 ? 10.891 -14.673 -3.688 1.00 89.00 120 GLN A O 1
ATOM 939 N N . GLY A 1 121 ? 12.481 -13.800 -5.013 1.00 86.62 121 GLY A N 1
ATOM 940 C CA . GLY A 1 121 ? 11.674 -12.705 -5.555 1.00 86.62 121 GLY A CA 1
ATOM 941 C C . GLY A 1 121 ? 11.580 -11.477 -4.644 1.00 86.62 121 GLY A C 1
ATOM 942 O O . GLY A 1 121 ? 10.980 -10.477 -5.027 1.00 86.62 121 GLY A O 1
ATOM 943 N N . SER A 1 122 ? 12.199 -11.487 -3.456 1.00 88.31 122 SER A N 1
ATOM 944 C CA . SER A 1 122 ? 12.177 -10.316 -2.571 1.00 88.31 122 SER A CA 1
ATOM 945 C C . SER A 1 122 ? 13.072 -9.209 -3.119 1.00 88.31 122 SER A C 1
ATOM 947 O O . SER A 1 122 ? 14.255 -9.441 -3.377 1.00 88.31 122 SER A O 1
ATOM 949 N N . VAL A 1 123 ? 12.530 -7.997 -3.237 1.00 90.81 123 VAL A N 1
ATOM 950 C CA . VAL A 1 123 ? 13.265 -6.801 -3.668 1.00 90.81 123 VAL A CA 1
ATOM 951 C C . VAL A 1 123 ? 14.342 -6.445 -2.650 1.00 90.81 123 VAL A C 1
ATOM 953 O O . VAL A 1 123 ? 14.034 -6.013 -1.549 1.00 90.81 123 VAL A O 1
ATOM 956 N N . THR A 1 124 ? 15.613 -6.564 -3.011 1.00 92.12 124 THR A N 1
ATOM 957 C CA . THR A 1 124 ? 16.736 -6.190 -2.143 1.00 92.12 124 THR A CA 1
ATOM 958 C C . THR A 1 124 ? 17.243 -4.786 -2.411 1.00 92.12 124 THR A C 1
ATOM 960 O O . THR A 1 124 ? 17.757 -4.152 -1.493 1.00 92.12 124 THR A O 1
ATOM 963 N N . GLU A 1 125 ? 17.117 -4.280 -3.638 1.00 92.69 125 GLU A N 1
ATOM 964 C CA . GLU A 1 125 ? 17.622 -2.954 -4.003 1.00 92.69 125 GLU A CA 1
ATOM 965 C C . GLU A 1 125 ? 16.740 -2.285 -5.056 1.00 92.69 125 GLU A C 1
ATOM 967 O O . GLU A 1 125 ? 16.120 -2.951 -5.884 1.00 92.69 125 GLU A O 1
ATOM 972 N N . LEU A 1 126 ? 16.711 -0.953 -5.024 1.00 92.88 126 LEU A N 1
ATOM 973 C CA . LEU A 1 126 ? 16.262 -0.121 -6.132 1.00 92.88 126 LEU A CA 1
ATOM 974 C C . LEU A 1 126 ? 17.465 0.668 -6.628 1.00 92.88 126 LEU A C 1
ATOM 976 O O . LEU A 1 126 ? 18.097 1.402 -5.857 1.00 92.88 126 LEU A O 1
ATOM 980 N N . ILE A 1 127 ? 17.767 0.530 -7.912 1.00 93.12 127 ILE A N 1
ATOM 981 C CA . ILE A 1 127 ? 18.901 1.197 -8.552 1.00 93.12 127 ILE A CA 1
ATOM 982 C C . ILE A 1 127 ? 18.419 2.122 -9.664 1.00 93.12 127 ILE A C 1
ATOM 984 O O . ILE A 1 127 ? 17.365 1.905 -10.249 1.00 93.12 127 ILE A O 1
ATOM 988 N N . THR A 1 128 ? 19.186 3.159 -9.972 1.00 91.88 128 THR A N 1
ATOM 989 C CA . THR A 1 128 ? 18.957 3.953 -11.185 1.00 91.88 128 THR A CA 1
ATOM 990 C C . THR A 1 128 ? 19.505 3.217 -12.409 1.00 91.88 128 THR A C 1
ATOM 992 O O . THR A 1 128 ? 20.329 2.310 -12.274 1.00 91.88 128 THR A O 1
ATOM 995 N N . PHE A 1 129 ? 19.143 3.655 -13.619 1.00 89.25 129 PHE A N 1
ATOM 996 C CA . PHE A 1 129 ? 19.735 3.124 -14.859 1.00 89.25 129 PHE A CA 1
ATOM 997 C C . PHE A 1 129 ? 21.265 3.251 -14.935 1.00 89.25 129 PHE A C 1
ATOM 999 O O . PHE A 1 129 ? 21.912 2.490 -15.647 1.00 89.25 129 PHE A O 1
ATOM 1006 N N . ASN A 1 130 ? 21.858 4.159 -14.157 1.00 90.38 130 ASN A N 1
ATOM 1007 C CA . ASN A 1 130 ? 23.311 4.323 -14.069 1.00 90.38 130 ASN A CA 1
ATOM 1008 C C . ASN A 1 130 ? 23.956 3.378 -13.034 1.00 90.38 130 ASN A C 1
ATOM 1010 O O . ASN A 1 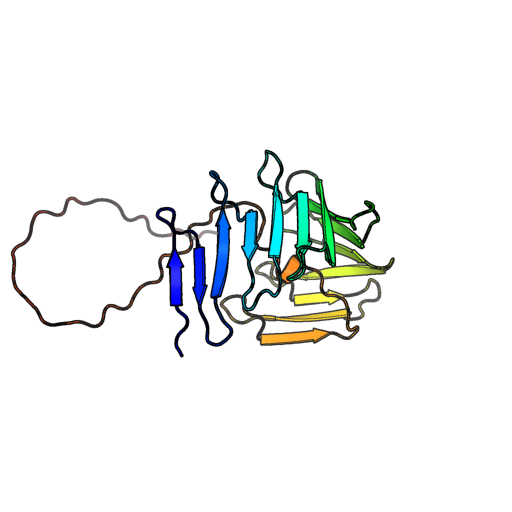130 ? 25.133 3.530 -12.717 1.00 90.38 130 ASN A O 1
ATOM 1014 N N . GLY A 1 131 ? 23.186 2.454 -12.450 1.00 89.50 131 GLY A N 1
ATOM 1015 C CA . GLY A 1 131 ? 23.647 1.499 -11.439 1.00 89.50 131 GLY A CA 1
ATOM 1016 C C . GLY A 1 131 ? 23.825 2.091 -10.038 1.00 89.50 131 GLY A C 1
ATOM 1017 O O . GLY A 1 131 ? 24.343 1.419 -9.148 1.00 89.50 131 GLY A O 1
ATOM 1018 N N . ALA A 1 132 ? 23.411 3.341 -9.805 1.00 92.06 132 ALA A N 1
ATOM 1019 C CA . ALA A 1 132 ? 23.500 3.944 -8.480 1.00 92.06 132 ALA A CA 1
ATOM 1020 C C . ALA A 1 132 ? 22.382 3.412 -7.575 1.00 92.06 132 ALA A C 1
ATOM 1022 O O . ALA A 1 132 ? 21.207 3.475 -7.935 1.00 92.06 132 ALA A O 1
ATOM 1023 N N . ILE A 1 133 ? 22.736 2.945 -6.377 1.00 91.19 133 ILE A N 1
ATOM 1024 C CA . ILE A 1 133 ? 21.762 2.455 -5.395 1.00 91.19 133 ILE A CA 1
ATOM 1025 C C . ILE A 1 133 ? 20.953 3.635 -4.845 1.00 91.19 133 ILE A C 1
ATOM 1027 O O . ILE A 1 133 ? 21.485 4.495 -4.135 1.00 91.19 133 ILE A O 1
ATOM 1031 N N . ALA A 1 134 ? 19.658 3.657 -5.153 1.00 89.19 134 ALA A N 1
ATOM 1032 C CA . ALA A 1 134 ? 18.700 4.596 -4.582 1.00 89.19 134 ALA A CA 1
ATOM 1033 C C . ALA A 1 134 ? 18.228 4.118 -3.203 1.00 89.19 134 ALA A C 1
ATOM 1035 O O . ALA A 1 134 ? 18.132 4.917 -2.262 1.00 89.19 134 ALA A O 1
ATOM 1036 N N . LYS A 1 135 ? 17.981 2.807 -3.084 1.00 88.56 135 LYS A N 1
ATOM 1037 C CA . LYS A 1 135 ? 17.484 2.173 -1.865 1.00 88.56 135 LYS A CA 1
ATOM 1038 C C . LYS A 1 135 ? 17.974 0.734 -1.734 1.00 88.56 135 LYS A C 1
ATOM 1040 O O . LYS A 1 135 ? 18.100 0.045 -2.741 1.00 88.56 135 LYS A O 1
ATOM 1045 N N . SER A 1 136 ? 18.220 0.280 -0.508 1.00 91.00 136 SER A N 1
ATOM 1046 C CA . SER A 1 136 ? 18.538 -1.124 -0.225 1.00 91.00 136 SER A CA 1
ATOM 1047 C C . SER A 1 136 ? 17.830 -1.642 1.021 1.00 91.00 136 SER A C 1
ATOM 1049 O O . SER A 1 136 ? 17.592 -0.898 1.976 1.00 91.00 136 SER A O 1
ATOM 1051 N N . TYR A 1 137 ? 17.526 -2.937 0.998 1.00 90.38 137 TYR A N 1
ATOM 1052 C CA . TYR A 1 137 ? 16.803 -3.661 2.029 1.00 90.38 137 TYR A CA 1
ATOM 1053 C C . TYR A 1 137 ? 17.548 -4.929 2.437 1.00 90.38 137 TYR A C 1
ATOM 1055 O O . TYR A 1 137 ? 18.109 -5.656 1.613 1.00 90.38 137 TYR A O 1
ATOM 1063 N N . ARG A 1 138 ? 17.498 -5.236 3.733 1.00 91.25 138 ARG A N 1
ATOM 1064 C CA . ARG A 1 138 ? 17.840 -6.555 4.267 1.00 91.25 138 ARG A CA 1
ATOM 1065 C C . ARG A 1 138 ? 16.672 -7.094 5.059 1.00 91.25 138 ARG A C 1
ATOM 1067 O O . ARG A 1 138 ? 16.189 -6.421 5.968 1.00 91.25 138 ARG A O 1
ATOM 1074 N N . TYR A 1 139 ? 16.293 -8.324 4.756 1.00 89.06 139 TYR A N 1
ATOM 1075 C CA . TYR A 1 139 ? 15.192 -9.009 5.414 1.00 89.06 139 TYR A CA 1
ATOM 1076 C C . TYR A 1 139 ? 15.708 -10.083 6.364 1.00 89.06 139 TYR A C 1
ATOM 1078 O O . TYR A 1 139 ? 16.800 -10.629 6.185 1.00 89.06 139 TYR A O 1
ATOM 1086 N N . ASP A 1 140 ? 14.923 -10.380 7.393 1.00 89.88 140 ASP A N 1
ATOM 1087 C CA . ASP A 1 140 ? 15.035 -11.650 8.095 1.00 89.88 140 ASP A CA 1
ATOM 1088 C C . ASP A 1 140 ? 14.318 -12.780 7.338 1.00 89.88 140 ASP A C 1
ATOM 1090 O O . ASP A 1 140 ? 13.739 -12.576 6.272 1.00 89.88 140 ASP A O 1
ATOM 1094 N N . ALA A 1 141 ? 14.363 -13.993 7.894 1.00 89.50 141 ALA A N 1
ATOM 1095 C CA . ALA A 1 1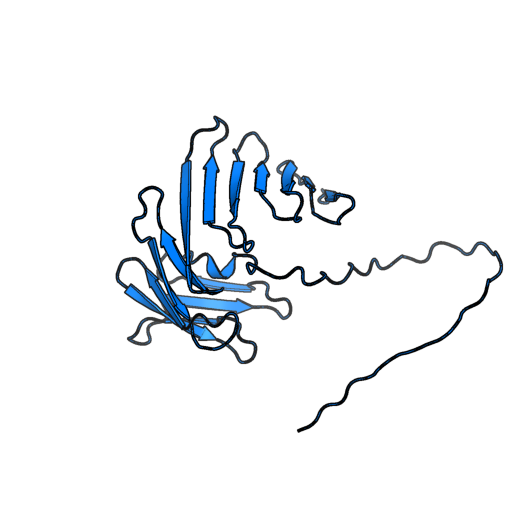41 ? 13.751 -15.171 7.280 1.00 89.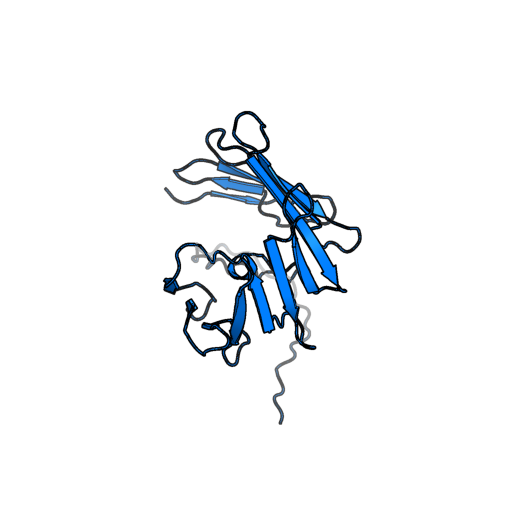50 141 ALA A CA 1
ATOM 1096 C C . ALA A 1 141 ? 12.210 -15.121 7.217 1.00 89.50 141 ALA A C 1
ATOM 1098 O O . ALA A 1 141 ? 11.611 -15.962 6.555 1.00 89.50 141 ALA A O 1
ATOM 1099 N N . PHE A 1 142 ? 11.573 -14.167 7.902 1.00 88.69 142 PHE A N 1
ATOM 1100 C CA . PHE A 1 142 ? 10.123 -13.974 7.917 1.00 88.69 142 PHE A CA 1
ATOM 1101 C C . PHE A 1 142 ? 9.689 -12.764 7.078 1.00 88.69 142 PHE A C 1
ATOM 1103 O O . PHE A 1 142 ? 8.519 -12.394 7.105 1.00 88.69 142 PHE A O 1
ATOM 1110 N N . GLY A 1 143 ? 10.616 -12.146 6.336 1.00 84.88 143 GLY A N 1
ATOM 1111 C CA . GLY A 1 143 ? 10.330 -10.990 5.490 1.00 84.88 143 GLY A CA 1
ATOM 1112 C C . GLY A 1 143 ? 10.277 -9.659 6.241 1.00 84.88 143 GLY A C 1
ATOM 1113 O O . GLY A 1 143 ? 9.920 -8.645 5.645 1.00 84.88 143 GLY A O 1
ATOM 1114 N N . ASN A 1 144 ? 10.662 -9.609 7.522 1.00 86.06 144 ASN A N 1
ATOM 1115 C CA . ASN A 1 144 ? 10.749 -8.334 8.233 1.00 86.06 144 ASN A CA 1
ATOM 1116 C C . ASN A 1 144 ? 12.018 -7.588 7.815 1.00 86.06 144 ASN A C 1
ATOM 1118 O O . ASN A 1 144 ? 13.107 -8.166 7.776 1.00 86.06 144 ASN A O 1
ATOM 1122 N N . ILE A 1 145 ? 11.898 -6.285 7.564 1.00 87.81 145 ILE A N 1
ATOM 1123 C CA . ILE A 1 145 ? 13.041 -5.422 7.249 1.00 87.81 145 ILE A CA 1
ATOM 1124 C C . ILE A 1 145 ? 13.909 -5.258 8.505 1.00 87.81 145 ILE A C 1
ATOM 1126 O O . ILE A 1 145 ? 13.481 -4.688 9.506 1.00 87.81 145 ILE A O 1
ATOM 1130 N N . LYS A 1 146 ? 15.154 -5.737 8.441 1.00 90.81 146 LYS A N 1
ATOM 1131 C CA . LYS A 1 146 ? 16.191 -5.546 9.471 1.00 90.81 146 LYS A CA 1
ATOM 1132 C C . LYS A 1 146 ? 17.034 -4.304 9.238 1.00 90.81 146 LYS A C 1
ATOM 1134 O O . LYS A 1 146 ? 17.546 -3.720 10.188 1.00 90.81 146 LYS A O 1
ATOM 1139 N N . GLN A 1 147 ? 17.226 -3.942 7.977 1.00 88.81 147 GLN A N 1
ATOM 1140 C CA . GLN A 1 147 ? 17.997 -2.774 7.592 1.00 88.81 147 GLN A CA 1
ATOM 1141 C C . GLN A 1 147 ? 17.400 -2.178 6.327 1.00 88.81 147 GLN A C 1
ATOM 1143 O O . GLN A 1 147 ? 17.121 -2.900 5.371 1.00 88.81 147 GLN A O 1
ATOM 1148 N N . GLU A 1 148 ? 17.260 -0.860 6.326 1.00 87.56 148 GLU A N 1
ATOM 1149 C CA . GLU A 1 148 ? 16.880 -0.065 5.168 1.00 87.56 148 GLU A CA 1
ATOM 1150 C C . GLU A 1 148 ? 17.879 1.082 5.045 1.00 87.56 148 GLU A C 1
ATOM 1152 O O . GLU A 1 148 ? 18.186 1.750 6.033 1.00 87.56 148 GLU A O 1
ATOM 1157 N N . THR A 1 149 ? 18.421 1.290 3.846 1.00 82.44 149 THR A N 1
ATOM 1158 C CA . THR A 1 149 ? 19.245 2.466 3.551 1.00 82.44 149 THR A CA 1
ATOM 1159 C C . THR A 1 149 ? 18.579 3.273 2.460 1.00 82.44 149 THR A C 1
ATOM 1161 O O . THR A 1 149 ? 18.376 2.785 1.350 1.00 82.44 149 THR A O 1
ATOM 1164 N N . THR A 1 150 ? 18.299 4.533 2.770 1.00 70.25 150 THR A N 1
ATOM 1165 C CA . THR A 1 150 ? 17.687 5.479 1.845 1.00 70.25 150 THR A CA 1
ATOM 1166 C C . THR A 1 150 ? 18.695 6.582 1.557 1.00 70.25 150 THR A C 1
ATOM 1168 O O . THR A 1 150 ? 19.046 7.351 2.448 1.00 70.25 150 THR A O 1
ATOM 1171 N N . ARG A 1 151 ? 19.188 6.668 0.313 1.00 56.78 151 ARG A N 1
ATOM 1172 C CA . ARG A 1 151 ? 20.092 7.762 -0.099 1.00 56.78 151 ARG A CA 1
ATOM 1173 C C . ARG A 1 151 ? 19.342 9.012 -0.577 1.00 56.78 151 ARG A C 1
ATOM 1175 O O . ARG A 1 151 ? 19.962 10.057 -0.748 1.00 56.78 151 ARG A O 1
ATOM 1182 N N . ARG A 1 152 ? 18.015 8.932 -0.751 1.00 52.03 152 ARG A N 1
ATOM 1183 C CA . ARG A 1 152 ? 17.111 10.066 -1.019 1.00 52.03 152 ARG A CA 1
ATOM 1184 C C . ARG A 1 152 ? 15.816 9.906 -0.229 1.00 52.03 152 ARG A C 1
ATOM 1186 O O . ARG A 1 152 ? 15.087 8.951 -0.462 1.00 52.03 152 ARG A O 1
ATOM 1193 N N . ALA A 1 153 ? 15.551 10.836 0.690 1.00 36.16 153 ALA A N 1
ATOM 1194 C CA . ALA A 1 153 ? 14.607 10.727 1.812 1.00 36.16 153 ALA A CA 1
ATOM 1195 C C . ALA A 1 153 ? 13.129 10.399 1.487 1.00 36.16 153 ALA A C 1
ATOM 1197 O O . ALA A 1 153 ? 12.353 10.206 2.416 1.00 36.16 153 ALA A O 1
ATOM 1198 N N . TRP A 1 154 ? 12.727 10.288 0.218 1.00 46.69 154 TRP A N 1
ATOM 1199 C CA . TRP A 1 154 ? 11.310 10.272 -0.161 1.00 46.69 154 TRP A CA 1
ATOM 1200 C C . TRP A 1 154 ? 10.868 9.124 -1.072 1.00 46.69 154 TRP A C 1
ATOM 1202 O O . TRP A 1 154 ? 9.714 9.099 -1.478 1.00 46.69 154 TRP A O 1
ATOM 1212 N N . LEU A 1 155 ? 11.707 8.111 -1.319 1.00 44.62 155 LEU A N 1
ATOM 1213 C CA . LEU A 1 155 ? 11.249 6.895 -2.006 1.00 44.62 155 LEU A CA 1
ATOM 1214 C C . LEU A 1 155 ? 10.527 5.951 -1.017 1.00 44.62 155 LEU A C 1
ATOM 1216 O O . LEU A 1 155 ? 11.011 4.866 -0.675 1.00 44.62 155 LEU A O 1
ATOM 1220 N N . HIS A 1 156 ? 9.372 6.391 -0.510 1.00 43.25 156 HIS A N 1
ATOM 1221 C CA . HIS A 1 156 ? 8.369 5.509 0.090 1.00 43.25 156 HIS A CA 1
ATOM 1222 C C . HIS A 1 156 ? 7.504 4.957 -1.037 1.00 43.25 156 HIS A C 1
ATOM 1224 O O . HIS A 1 156 ? 6.366 5.359 -1.235 1.00 43.25 156 HIS A O 1
ATOM 1230 N N . LEU A 1 157 ? 8.082 4.051 -1.818 1.00 41.00 157 LEU A N 1
ATOM 1231 C CA . LEU A 1 157 ? 7.310 3.313 -2.796 1.00 41.00 157 LEU A CA 1
ATOM 1232 C C . LEU A 1 157 ? 6.491 2.271 -2.037 1.00 41.00 157 LEU A C 1
ATOM 1234 O O . LEU A 1 157 ? 7.051 1.385 -1.381 1.00 41.00 157 LEU A O 1
ATOM 1238 N N . HIS A 1 158 ? 5.170 2.425 -2.071 1.00 44.56 158 HIS A N 1
ATOM 1239 C CA . HIS A 1 158 ? 4.228 1.665 -1.251 1.00 44.56 158 HIS A CA 1
ATOM 1240 C C . HIS A 1 158 ? 4.221 0.160 -1.552 1.00 44.56 158 HIS A C 1
ATOM 1242 O O . HIS A 1 158 ? 3.638 -0.609 -0.794 1.00 44.56 158 HIS A O 1
ATOM 1248 N N . LEU A 1 159 ? 4.969 -0.303 -2.554 1.00 34.50 159 LEU A N 1
ATOM 1249 C CA . LEU A 1 159 ? 5.120 -1.720 -2.884 1.00 34.50 159 LEU A CA 1
ATOM 1250 C C . LEU A 1 159 ? 5.805 -2.560 -1.790 1.00 34.50 159 LEU A C 1
ATOM 1252 O O . LEU A 1 159 ? 5.620 -3.769 -1.764 1.00 34.50 159 LEU A O 1
ATOM 1256 N N . ALA A 1 160 ? 6.524 -1.953 -0.835 1.00 25.41 160 ALA A N 1
ATOM 1257 C CA . ALA A 1 160 ? 7.052 -2.682 0.330 1.00 25.41 160 ALA A CA 1
ATOM 1258 C C . ALA A 1 160 ? 6.054 -2.796 1.507 1.00 25.41 160 ALA A C 1
ATOM 1260 O O . ALA A 1 160 ? 6.347 -3.469 2.495 1.00 25.41 160 ALA A O 1
ATOM 1261 N N . ARG A 1 161 ? 4.900 -2.113 1.442 1.00 29.69 161 ARG A N 1
ATOM 1262 C CA . ARG A 1 161 ? 3.864 -2.098 2.499 1.00 29.69 161 ARG A CA 1
ATOM 1263 C C . ARG A 1 161 ? 2.453 -2.401 1.999 1.00 29.69 161 ARG A C 1
ATOM 1265 O O . ARG A 1 161 ? 1.553 -2.537 2.825 1.00 29.69 161 ARG A O 1
ATOM 1272 N N . ALA A 1 162 ? 2.247 -2.518 0.692 1.00 24.11 162 ALA A N 1
ATOM 1273 C CA . ALA A 1 162 ? 0.995 -2.987 0.135 1.00 24.11 162 ALA A CA 1
ATOM 1274 C C . ALA A 1 162 ? 0.838 -4.473 0.500 1.00 24.11 162 ALA A C 1
ATOM 1276 O O . ALA A 1 162 ? 1.656 -5.287 0.066 1.00 24.11 162 ALA A O 1
ATOM 1277 N N . PRO A 1 163 ? -0.174 -4.870 1.297 1.00 25.55 163 PRO A N 1
ATOM 1278 C CA . PRO A 1 163 ? -0.612 -6.251 1.245 1.00 25.55 163 PRO A CA 1
ATOM 1279 C C . PRO A 1 163 ? -0.982 -6.516 -0.212 1.00 25.55 163 PRO A C 1
ATOM 1281 O O . PRO A 1 163 ? -1.817 -5.804 -0.771 1.00 25.55 163 PRO A O 1
ATOM 1284 N N . CYS A 1 164 ? -0.284 -7.483 -0.807 1.00 23.44 164 CYS A N 1
ATOM 1285 C CA . CYS A 1 164 ? -0.616 -8.137 -2.064 1.00 23.44 164 CYS A CA 1
ATOM 1286 C C . CYS A 1 164 ? -2.138 -8.052 -2.303 1.00 23.44 164 CYS A C 1
ATOM 1288 O O . CYS A 1 164 ? -2.905 -8.609 -1.504 1.00 23.44 164 CYS A O 1
ATOM 1290 N N . PRO A 1 165 ? -2.615 -7.293 -3.307 1.00 29.52 165 PRO A N 1
ATOM 1291 C CA . PRO A 1 165 ? -4.010 -7.374 -3.667 1.00 29.52 165 PRO A CA 1
ATOM 1292 C C . PRO A 1 165 ? -4.178 -8.752 -4.312 1.00 29.52 165 PRO A C 1
ATOM 1294 O O . PRO A 1 165 ? -3.562 -9.032 -5.328 1.00 29.52 165 PRO A O 1
ATOM 1297 N N . LEU A 1 166 ? -5.028 -9.590 -3.713 1.00 26.23 166 LEU A N 1
ATOM 1298 C CA . LEU A 1 166 ? -5.585 -10.824 -4.291 1.00 26.23 166 LEU A CA 1
ATOM 1299 C C . LEU A 1 166 ? -4.837 -12.140 -4.031 1.00 26.23 166 LEU A C 1
ATOM 1301 O O . LEU A 1 166 ? -4.415 -12.843 -4.943 1.00 26.23 166 LEU A O 1
ATOM 1305 N N . ARG A 1 167 ? -4.922 -12.611 -2.783 1.00 32.44 167 ARG A N 1
ATOM 1306 C CA . ARG A 1 167 ? -5.555 -13.914 -2.480 1.00 32.44 167 ARG A CA 1
ATOM 1307 C C . ARG A 1 167 ? -5.769 -14.047 -0.970 1.00 32.44 167 ARG A C 1
ATOM 1309 O O . ARG A 1 167 ? -4.855 -13.706 -0.223 1.00 32.44 167 ARG A O 1
ATOM 1316 N N . PRO A 1 168 ? -6.891 -14.615 -0.485 1.00 25.03 168 PRO A N 1
ATOM 1317 C CA . PRO A 1 168 ? -6.969 -15.122 0.879 1.00 25.03 168 PRO A CA 1
ATOM 1318 C C . PRO A 1 168 ? -6.083 -16.373 0.965 1.00 25.03 168 PRO A C 1
ATOM 1320 O O . PRO A 1 168 ? -6.550 -17.512 0.951 1.00 25.03 168 PRO A O 1
ATOM 1323 N N . LEU A 1 169 ? -4.765 -16.174 0.993 1.00 22.44 169 LEU A N 1
ATOM 1324 C CA . LEU A 1 169 ? -3.855 -17.171 1.520 1.00 22.44 169 LEU A CA 1
ATOM 1325 C C . LEU A 1 169 ? -4.176 -17.247 3.006 1.00 22.44 169 LEU A C 1
ATOM 1327 O O . LEU A 1 169 ? -3.846 -16.347 3.773 1.00 22.44 169 LEU A O 1
ATOM 1331 N N . LEU A 1 170 ? -4.897 -18.311 3.361 1.00 23.81 170 LEU A N 1
ATOM 1332 C CA . LEU A 1 170 ? -5.030 -18.845 4.707 1.00 23.81 170 LEU A CA 1
ATOM 1333 C C . LEU A 1 170 ? -3.728 -18.587 5.469 1.00 23.81 170 LEU A C 1
ATOM 1335 O O . LEU A 1 170 ? -2.742 -19.302 5.276 1.00 23.81 170 LEU A O 1
ATOM 1339 N N . LEU A 1 171 ? -3.715 -17.559 6.319 1.00 23.30 171 LEU A N 1
ATOM 1340 C CA . LEU A 1 171 ? -2.651 -17.415 7.295 1.00 23.30 171 LEU A CA 1
ATOM 1341 C C . LEU A 1 171 ? -2.624 -18.730 8.086 1.00 23.30 171 LEU A C 1
ATOM 1343 O O . LEU A 1 171 ? -3.683 -19.195 8.531 1.00 23.30 171 LEU A O 1
ATOM 1347 N N . PRO A 1 172 ? -1.458 -19.379 8.244 1.00 25.67 172 PRO A N 1
ATOM 1348 C CA . PRO A 1 172 ? -1.375 -20.537 9.107 1.00 25.67 172 PRO A CA 1
ATOM 1349 C C . PRO A 1 172 ? -1.804 -20.080 10.499 1.00 25.67 172 PRO A C 1
ATOM 1351 O O . PRO A 1 172 ? -1.273 -19.109 11.041 1.00 25.67 172 PRO A O 1
ATOM 1354 N N . ARG A 1 173 ? -2.812 -20.772 11.041 1.00 26.45 173 ARG A N 1
ATOM 1355 C CA . ARG A 1 173 ? -3.264 -20.651 12.430 1.00 26.45 173 ARG A CA 1
ATOM 1356 C C . ARG A 1 173 ? -2.050 -20.400 13.333 1.00 26.45 173 ARG A C 1
ATOM 1358 O O . ARG A 1 173 ? -1.111 -21.199 13.260 1.00 26.45 173 ARG A O 1
ATOM 1365 N N . PRO A 1 174 ? -2.041 -19.371 14.198 1.00 25.00 174 PRO A N 1
ATOM 1366 C CA . PRO A 1 174 ? -1.010 -19.286 15.214 1.00 25.00 174 PRO A CA 1
ATOM 1367 C C . PRO A 1 174 ? -1.098 -20.562 16.052 1.00 25.00 174 PRO A C 1
ATOM 1369 O O . PRO A 1 174 ? -2.123 -20.851 16.674 1.00 25.00 174 PRO A O 1
ATOM 1372 N N . LEU A 1 175 ? -0.035 -21.365 16.005 1.00 24.09 175 LEU A N 1
ATOM 1373 C CA . LEU A 1 175 ? 0.135 -22.515 16.873 1.00 24.09 175 LEU A CA 1
ATOM 1374 C C . LEU A 1 175 ? 0.267 -21.960 18.295 1.00 24.09 175 LEU A C 1
ATOM 1376 O O . LEU A 1 175 ? 1.352 -21.587 18.738 1.00 24.09 175 LEU A O 1
ATOM 1380 N N . VAL A 1 176 ? -0.855 -21.837 19.002 1.00 27.97 176 VAL A N 1
ATOM 1381 C CA . VAL A 1 176 ? -0.835 -21.580 20.437 1.00 27.97 176 VAL A CA 1
ATOM 1382 C C . VAL A 1 176 ? -0.188 -22.807 21.068 1.00 27.97 176 VAL A C 1
ATOM 1384 O O . VAL A 1 176 ? -0.780 -23.884 21.119 1.00 27.97 176 VAL A O 1
ATOM 1387 N N . LEU A 1 177 ? 1.054 -22.644 21.525 1.00 25.12 177 LEU A N 1
ATOM 1388 C CA . LEU A 1 177 ? 1.687 -23.529 22.494 1.00 25.12 177 LEU A CA 1
ATOM 1389 C C . LEU A 1 177 ? 0.816 -23.523 23.756 1.00 25.12 177 LEU A C 1
ATOM 1391 O O . LEU A 1 177 ? 0.980 -22.689 24.647 1.00 25.12 177 LEU A O 1
ATOM 1395 N N . ALA A 1 178 ? -0.149 -24.439 23.813 1.00 26.39 178 ALA A N 1
ATOM 1396 C CA . ALA A 1 178 ? -0.879 -24.733 25.028 1.00 26.39 178 ALA A CA 1
ATOM 1397 C C . ALA A 1 178 ? 0.128 -25.272 26.053 1.00 26.39 178 ALA A C 1
ATOM 1399 O O . ALA A 1 178 ? 0.701 -26.349 25.883 1.00 26.39 178 ALA A O 1
ATOM 1400 N N . ARG A 1 179 ? 0.374 -24.501 27.118 1.00 26.47 179 ARG A N 1
ATOM 1401 C CA . ARG A 1 179 ? 1.043 -25.019 28.316 1.00 26.47 179 ARG A CA 1
ATOM 1402 C C . ARG A 1 179 ? 0.192 -26.171 28.874 1.00 26.47 179 ARG A C 1
ATOM 1404 O O . ARG A 1 179 ? -1.022 -25.996 28.986 1.00 26.47 179 ARG A O 1
ATOM 1411 N N . PRO A 1 180 ? 0.779 -27.323 29.240 1.00 25.77 180 PRO A N 1
ATOM 1412 C CA . PRO A 1 180 ? 0.014 -28.426 29.804 1.00 25.77 180 PRO A CA 1
ATOM 1413 C C . PRO A 1 180 ? -0.476 -28.056 31.212 1.00 25.77 180 PRO A C 1
ATOM 1415 O O . PRO A 1 180 ? 0.314 -27.939 32.147 1.00 25.77 180 PRO A O 1
ATOM 1418 N N . GLY A 1 181 ? -1.787 -27.846 31.345 1.00 27.20 181 GLY A N 1
ATOM 1419 C CA . GLY A 1 181 ? -2.514 -27.872 32.617 1.00 27.20 181 GLY A CA 1
ATOM 1420 C C . GLY A 1 181 ? -3.024 -29.291 32.920 1.00 27.20 181 GLY A C 1
ATOM 1421 O O . GLY A 1 181 ? -3.148 -30.097 31.996 1.00 27.20 181 GLY A O 1
ATOM 1422 N N . PRO A 1 182 ? -3.267 -29.633 34.197 1.00 28.92 182 PRO A N 1
ATOM 1423 C CA . PRO A 1 182 ? -3.295 -31.014 34.671 1.00 28.92 182 PRO A CA 1
ATOM 1424 C C . PRO A 1 182 ? -4.497 -31.838 34.187 1.00 28.92 182 PRO A C 1
ATOM 1426 O O . PRO A 1 182 ? -5.611 -31.352 34.009 1.00 28.92 182 PRO A O 1
ATOM 1429 N N . LEU A 1 183 ? -4.207 -33.127 34.006 1.00 27.56 183 LEU A N 1
ATOM 1430 C CA . LEU A 1 183 ? -5.068 -34.207 33.535 1.00 27.56 183 LEU A CA 1
ATOM 1431 C C . LEU A 1 183 ? -6.352 -34.361 34.367 1.00 27.56 183 LEU A C 1
ATOM 1433 O O . LEU A 1 183 ? -6.291 -34.747 35.532 1.00 27.56 183 LEU A O 1
ATOM 1437 N N . HIS A 1 184 ? -7.511 -34.229 33.719 1.00 30.23 184 HIS A N 1
ATOM 1438 C CA . HIS A 1 184 ? -8.724 -34.918 34.154 1.00 30.23 184 HIS A CA 1
ATOM 1439 C C . HIS A 1 184 ? -9.203 -35.895 33.075 1.00 30.23 184 HIS A C 1
ATOM 1441 O O . HIS A 1 184 ? -9.447 -35.543 31.924 1.00 30.23 184 HIS A O 1
ATOM 1447 N N . HIS A 1 185 ? -9.263 -37.162 33.484 1.00 29.78 185 HIS A N 1
ATOM 1448 C CA . HIS A 1 185 ? -9.770 -38.313 32.748 1.00 29.78 185 HIS A CA 1
ATOM 1449 C C . HIS A 1 185 ? -11.194 -38.088 32.229 1.00 29.78 185 HIS A C 1
ATOM 1451 O O . HIS A 1 185 ? -12.092 -37.924 33.040 1.00 29.78 185 HIS A O 1
ATOM 1457 N N . HIS A 1 186 ? -11.416 -38.259 30.922 1.00 29.98 186 HIS A N 1
ATOM 1458 C CA . HIS A 1 186 ? -12.584 -38.978 30.399 1.00 29.98 186 HIS A CA 1
ATOM 1459 C C . HIS A 1 186 ? -12.281 -39.585 29.011 1.00 29.98 186 HIS A C 1
ATOM 1461 O O . HIS A 1 186 ? -11.468 -39.078 28.246 1.00 29.98 186 HIS A O 1
ATOM 1467 N N . ARG A 1 187 ? -12.866 -40.766 28.778 1.00 27.17 187 ARG A N 1
ATOM 1468 C CA . ARG A 1 187 ? -12.542 -41.813 27.783 1.00 27.17 187 ARG A CA 1
ATOM 1469 C C . ARG A 1 187 ? -12.829 -41.457 26.303 1.00 27.17 187 ARG A C 1
ATOM 1471 O O . ARG A 1 187 ? -13.583 -40.528 26.042 1.00 27.17 187 ARG A O 1
ATOM 1478 N N . PRO A 1 188 ? -12.267 -42.224 25.336 1.00 29.83 188 PRO A N 1
ATOM 1479 C CA . PRO A 1 188 ? -12.155 -41.831 23.930 1.00 29.83 188 PRO A CA 1
ATOM 1480 C C . PRO A 1 188 ? -13.316 -42.323 23.050 1.00 29.83 188 PRO A C 1
ATOM 1482 O O . PRO A 1 188 ? -13.773 -43.456 23.194 1.00 29.83 188 PRO A O 1
ATOM 1485 N N . HIS A 1 189 ? -13.690 -41.529 22.040 1.00 28.27 189 HIS A N 1
ATOM 1486 C CA . HIS A 1 189 ? -14.477 -41.993 20.894 1.00 28.27 189 HIS A CA 1
ATOM 1487 C C . HIS A 1 189 ? -13.742 -41.743 19.563 1.00 28.27 189 HIS A C 1
ATOM 1489 O O . HIS A 1 189 ? -13.623 -40.625 19.083 1.00 28.27 189 HIS A O 1
ATOM 1495 N N . ARG A 1 190 ? -13.256 -42.862 19.007 1.00 26.73 190 ARG A N 1
ATOM 1496 C CA . ARG A 1 190 ? -13.176 -43.271 17.590 1.00 26.73 190 ARG A CA 1
ATOM 1497 C C . ARG A 1 190 ? -12.604 -42.284 16.550 1.00 26.73 190 ARG A C 1
ATOM 1499 O O . ARG A 1 190 ? -13.318 -41.508 15.931 1.00 26.73 190 ARG A O 1
ATOM 1506 N N . LEU A 1 191 ? -11.316 -42.477 16.252 1.00 26.59 191 LEU A N 1
ATOM 1507 C CA . LEU A 1 191 ? -10.632 -42.052 15.023 1.00 26.59 191 LEU A CA 1
ATOM 1508 C C . LEU A 1 191 ? -11.102 -42.870 13.802 1.00 26.59 191 LEU A C 1
ATOM 1510 O O . LEU A 1 191 ? -11.076 -44.102 13.843 1.00 26.59 191 LEU A O 1
ATOM 1514 N N . SER A 1 192 ? -11.415 -42.202 12.689 1.00 29.06 192 SER A N 1
ATOM 1515 C CA . SER A 1 192 ? -11.364 -42.787 11.340 1.00 29.06 192 SER A CA 1
ATOM 1516 C C . SER A 1 192 ? -10.329 -42.046 10.490 1.00 29.06 192 SER A C 1
ATOM 1518 O O . SER A 1 192 ? -10.278 -40.821 10.476 1.00 29.06 192 SER A O 1
ATOM 1520 N N . ARG A 1 193 ? -9.483 -42.843 9.837 1.00 30.23 193 ARG A N 1
ATOM 1521 C CA . ARG A 1 193 ? -8.235 -42.516 9.134 1.00 30.23 193 ARG A CA 1
ATOM 1522 C C . ARG A 1 193 ? -8.430 -41.886 7.743 1.00 30.23 193 ARG A C 1
ATOM 1524 O O . ARG A 1 193 ? -9.382 -42.234 7.054 1.00 30.23 193 ARG A O 1
ATOM 1531 N N . GLY A 1 194 ? -7.387 -41.177 7.288 1.00 25.12 194 GLY A N 1
ATOM 1532 C CA . GLY A 1 194 ? -6.952 -41.064 5.880 1.00 25.12 194 GLY A CA 1
ATOM 1533 C C . GLY A 1 194 ? -6.981 -39.629 5.334 1.00 25.12 194 GLY A C 1
ATOM 1534 O O . GLY A 1 194 ? -8.007 -38.982 5.442 1.00 25.12 194 GLY A O 1
ATOM 1535 N N . ARG A 1 195 ? -5.939 -39.053 4.718 1.00 27.69 195 ARG A N 1
ATOM 1536 C CA . ARG A 1 195 ? -4.635 -39.540 4.234 1.00 27.69 195 ARG A CA 1
ATOM 1537 C C . ARG A 1 195 ? -3.627 -38.378 4.269 1.00 27.69 195 ARG A C 1
ATOM 1539 O O . ARG A 1 195 ? -3.964 -37.269 3.869 1.00 27.69 195 ARG A O 1
ATOM 1546 N N . GLU A 1 196 ? -2.405 -38.666 4.707 1.00 24.84 196 GLU A N 1
ATOM 1547 C CA . GLU A 1 196 ? -1.200 -37.884 4.409 1.00 24.84 196 GLU A CA 1
ATOM 1548 C C . GLU A 1 196 ? -0.856 -38.011 2.918 1.00 24.84 196 GLU A C 1
ATOM 1550 O O . GLU A 1 196 ? -0.993 -39.095 2.349 1.00 24.84 196 GLU A O 1
ATOM 1555 N N . PHE A 1 197 ? -0.334 -36.944 2.310 1.00 24.97 197 PHE A N 1
ATOM 1556 C CA . PHE A 1 197 ? 0.557 -37.063 1.158 1.00 24.97 197 PHE A CA 1
ATOM 1557 C C . PHE A 1 197 ? 1.806 -36.220 1.403 1.00 24.97 197 PHE A C 1
ATOM 1559 O O . PHE A 1 197 ? 1.749 -35.005 1.582 1.00 24.97 197 PHE A O 1
ATOM 1566 N N . VAL A 1 198 ? 2.926 -36.937 1.455 1.00 27.28 198 VAL A N 1
ATOM 1567 C CA . VAL A 1 198 ? 4.294 -36.443 1.562 1.00 27.28 198 VAL A CA 1
ATOM 1568 C C . VAL A 1 198 ? 4.819 -36.074 0.169 1.00 27.28 198 VAL A C 1
ATOM 1570 O O . VAL A 1 198 ? 4.486 -36.703 -0.831 1.00 27.28 198 VAL A O 1
ATOM 1573 N N . CYS A 1 199 ? 5.649 -35.033 0.177 1.00 22.70 199 CYS A N 1
ATOM 1574 C CA . CYS A 1 199 ? 6.503 -34.449 -0.856 1.00 22.70 199 CYS A CA 1
ATOM 1575 C C . CYS A 1 199 ? 7.088 -35.412 -1.913 1.00 22.70 199 CYS A C 1
ATOM 1577 O O . CYS A 1 199 ? 7.574 -36.489 -1.572 1.00 22.70 199 CYS A O 1
ATOM 1579 N N . VAL A 1 200 ? 7.206 -34.942 -3.163 1.00 28.17 200 VAL A N 1
ATOM 1580 C CA . VAL A 1 200 ? 8.197 -35.450 -4.128 1.00 28.17 200 VAL A CA 1
ATOM 1581 C C . VAL A 1 200 ? 8.902 -34.266 -4.799 1.00 28.17 200 VAL A C 1
ATOM 1583 O O . VAL A 1 200 ? 8.275 -33.465 -5.487 1.00 28.17 200 VAL A O 1
ATOM 1586 N N . ARG A 1 201 ? 10.222 -34.174 -4.585 1.00 26.33 201 ARG A N 1
ATOM 1587 C CA . ARG A 1 201 ? 11.169 -33.408 -5.412 1.00 26.33 201 ARG A CA 1
ATOM 1588 C C . ARG A 1 201 ? 11.496 -34.189 -6.687 1.00 26.33 201 ARG A C 1
ATOM 1590 O O . ARG A 1 201 ? 11.657 -35.406 -6.630 1.00 26.33 201 ARG A O 1
ATOM 1597 N N . GLY A 1 202 ? 11.761 -33.467 -7.770 1.00 27.59 202 GLY A N 1
ATOM 1598 C CA . GLY A 1 202 ? 12.505 -33.935 -8.946 1.00 27.59 202 GLY A CA 1
ATOM 1599 C C . GLY A 1 202 ? 12.133 -33.082 -10.160 1.00 27.59 202 GLY A C 1
ATOM 1600 O O . GLY A 1 202 ? 10.949 -32.871 -10.380 1.00 27.59 202 GLY A O 1
ATOM 1601 N N . LYS A 1 203 ? 13.046 -32.537 -10.961 1.00 32.88 203 LYS A N 1
ATOM 1602 C CA . LYS A 1 203 ? 14.505 -32.654 -11.084 1.00 32.88 203 LYS A CA 1
ATOM 1603 C C . LYS A 1 203 ? 15.082 -31.276 -11.385 1.00 32.88 203 LYS A C 1
ATOM 1605 O O . LYS A 1 203 ? 14.325 -30.461 -11.951 1.00 32.88 203 LYS A O 1
#

Foldseek 3Di:
DDWDWDADPVRQTQWIQDPLGIWGWDADPVRHTAKIQDPPLQWMWGWDADPVQHTAKIFTAGSVRHTPFIWGFDDDPLDTAFIAGPVRHTQKGWDADPDPPGTAWIAGPNFIWGFDADPVRHGAFTAGPVRHTQKGFDADPVRDTPDIDGPDDPPPPCSSPDDRRDDPPPDPDPPPPPDDDDDDDDDDDDDDDDDDDDDDDDD

Radius of gyration: 22.01 Å; chains: 1; bounding box: 43×60×52 Å